Protein AF-0000000070075992 (afdb_homodimer)

pLDDT: mean 90.17, std 17.17, range [28.5, 98.94]

Solvent-accessible surface area (backbone atoms only — not comparable to full-atom values): 14238 Å² total; per-residue (Å²): 135,81,75,74,67,72,84,61,67,78,81,65,64,68,43,43,62,89,89,24,35,31,50,89,65,30,19,33,38,76,51,82,62,65,35,26,48,65,58,41,36,50,54,19,44,77,64,77,28,34,27,27,73,77,88,44,65,67,52,47,51,49,48,25,64,48,54,61,81,42,24,30,40,18,37,32,48,59,92,95,39,68,41,35,76,86,66,54,88,69,53,65,89,75,54,61,69,41,71,86,40,37,30,28,25,40,42,69,86,46,37,36,27,33,63,44,77,50,70,28,18,28,28,25,28,36,75,37,58,115,134,81,77,73,68,72,81,64,67,76,81,66,65,70,42,42,62,90,88,23,35,33,50,89,65,31,19,34,37,77,52,83,62,65,36,27,49,64,56,41,36,50,55,19,45,77,65,76,29,33,26,27,72,77,86,45,67,68,53,46,51,49,50,26,65,49,57,63,80,42,23,31,38,19,37,32,48,59,91,94,40,67,40,37,78,84,66,55,87,68,53,66,88,76,55,62,68,40,73,86,40,37,31,28,26,41,41,68,86,46,36,37,28,32,64,44,78,48,67,28,18,27,30,27,28,35,74,36,59,114

Sequence (260 aa):
MSILASKGCIKCETPCPEDWLLYGRKCYYFSEEPRDWNTGRQYCHTHEAALAVIQSQKELEFMFKFTRREPWIGLRRVGDDFHWVNGDPFDPDTFTISGMGECVFVEPTRLVSTECLATRPWVCSKMAYTMSILASKGCIKCETPCPEDWLLYGRKCYYFSEEPRDWNTGRQYCHTHEAALAVIQSQKELEFMFKFTRREPWIGLRRVGDDFHWVNGDPFDPDTFTISGMGECVFVEPTRLVSTECLATRPWVCSKMAYT

Foldseek 3Di:
DPPPPPPPPPCPDDQDPPPWDDDDFKTKDWFDWWFFQVVQQVVLVVVVWGFADADALVSLLVCLVPDDFFAWGQWFDDPHDIAGNVGDDDDCVSAPEAEDATTWTDHNVHIYHHHRGGITITMIMDGTDD/DPPPPVPPPPCPDDQDPPPWDDDDFKTKDWFDWWFFQVVQQVVLVVVVWGFADADALVSLLVCLVPDDFFAWGQWFDDPHDIAGNVGDDDDCVSAPEADDATTWTDHNVHIYHHHRGGITITMIMDGTDD

Organism: Cricetulus griseus (NCBI:txid10029)

InterPro domains: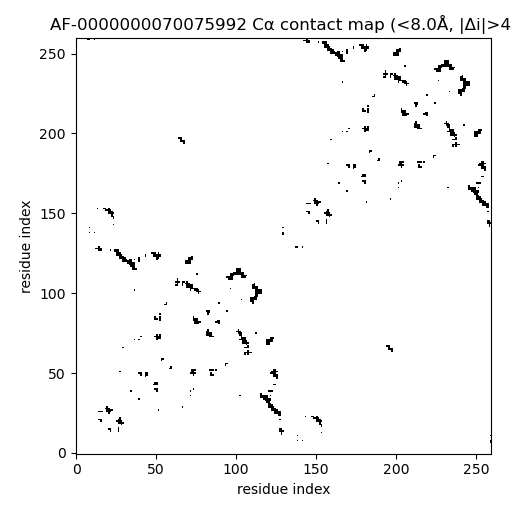
  IPR001304 C-type lectin-like [PF00059] (35-126)
  IPR001304 C-type lectin-like [PS50041] (23-125)
  IPR001304 C-type lectin-like [SM00034] (16-125)
  IPR016186 C-type lectin-like/link domain superfamily [G3DSA:3.10.100.10] (5-129)
  IPR016187 C-type lectin fold [SSF56436] (11-129)
  IPR033992 Natural killer cell receptor-like, C-type lectin-like domain [cd03593] (16-126)

Secondary structure (DSSP, 8-state):
---------TT---SS-TTPEEETTEEEEE--S-B-HHHHHHHHHHTT-EE----SHHHHHHHHHH--S--EEEEEEETTEEEETT-----TTT--EESS-SEEEE-SS-EEEE-TTS-B-BEEEEE---/---------TT---SS-TTPEEETTEEEEE--S-B-HHHHHHHHHHTT-EE----SHHHHHHHHHH--S--EEEEEEETTEEEETT-----TTT--EESS-SEEEE-SS-EEEE-TTS-B-BEEEEE---

Nearest PDB structures (foldseek):
  8h4v-assembly1_A  TM=9.217E-01  e=2.517E-10  Bos taurus
  8ea8-assembly1_B  TM=9.096E-01  e=4.030E-10  Homo sapiens
  8eaa-assembly1_B  TM=8.916E-01  e=4.807E-10  Homo sapiens
  3ff9-assembly1_A  TM=8.668E-01  e=3.765E-09  Mus musculus
  8se6-assembly1_A  TM=8.762E-01  e=3.550E-09  Homo sapiens

Radius of gyration: 20.37 Å; Cα contacts (8 Å, |Δi|>4): 534; chains: 2; bounding box: 52×57×43 Å

Structure (mmCIF, N/CA/C/O backbone):
data_AF-0000000070075992-model_v1
#
loop_
_entity.id
_entity.type
_entity.pdbx_description
1 polymer 'C-type lectin domain family 2 member L isoform X2'
#
loop_
_atom_site.group_PDB
_atom_site.id
_atom_site.type_symbol
_atom_site.label_atom_id
_atom_site.label_alt_id
_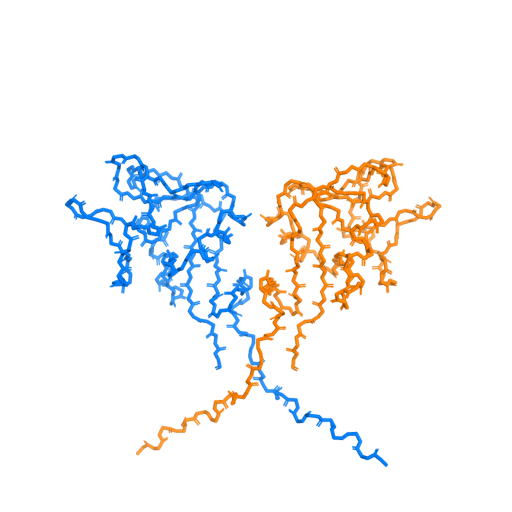atom_site.label_comp_id
_atom_site.label_asym_id
_atom_site.label_entity_id
_atom_site.label_seq_id
_atom_site.pdbx_PDB_ins_code
_atom_site.Cartn_x
_atom_site.Cartn_y
_atom_site.Cartn_z
_atom_site.occupancy
_atom_site.B_iso_or_equiv
_atom_site.auth_seq_id
_atom_site.auth_comp_id
_atom_site.auth_asym_id
_atom_site.auth_atom_id
_atom_site.pdbx_PDB_model_num
ATOM 1 N N . MET A 1 1 ? -34.812 23.203 7.145 1 30.97 1 MET A N 1
ATOM 2 C CA . MET A 1 1 ? -34.094 22.562 6.035 1 30.97 1 MET A CA 1
ATOM 3 C C . MET A 1 1 ? -33.312 21.344 6.516 1 30.97 1 MET A C 1
ATOM 5 O O . MET A 1 1 ? -32.344 21.484 7.25 1 30.97 1 MET A O 1
ATOM 9 N N . SER A 1 2 ? -33.938 20.125 6.617 1 29.75 2 SER A N 1
ATOM 10 C CA . SER A 1 2 ? -33.625 18.891 7.328 1 29.75 2 SER A CA 1
ATOM 11 C C . SER A 1 2 ? -32.406 18.203 6.711 1 29.75 2 SER A C 1
ATOM 13 O O . SER A 1 2 ? -32.438 17.812 5.539 1 29.75 2 SER A O 1
ATOM 15 N N . ILE A 1 3 ? -31.188 18.578 7 1 35.84 3 ILE A N 1
ATOM 16 C CA . ILE A 1 3 ? -29.969 17.922 6.535 1 35.84 3 ILE A CA 1
ATOM 17 C C . ILE A 1 3 ? -30.062 16.406 6.754 1 35.84 3 ILE A C 1
ATOM 19 O O . ILE A 1 3 ? -30.172 15.953 7.895 1 35.84 3 ILE A O 1
ATOM 23 N N . LEU A 1 4 ? -30.891 15.703 5.965 1 32.81 4 LEU A N 1
ATOM 24 C CA . LEU A 1 4 ? -30.875 14.25 5.984 1 32.81 4 LEU A CA 1
ATOM 25 C C . LEU A 1 4 ? -29.453 13.719 6.168 1 32.81 4 LEU A C 1
ATOM 27 O O . LEU A 1 4 ? -28.609 13.852 5.273 1 32.81 4 LEU A O 1
ATOM 31 N N . ALA A 1 5 ? -28.891 13.742 7.344 1 36.47 5 ALA A N 1
ATOM 32 C CA . ALA A 1 5 ? -27.75 12.914 7.73 1 36.47 5 ALA A CA 1
ATOM 33 C C . ALA A 1 5 ? -27.844 11.523 7.113 1 36.47 5 ALA A C 1
ATOM 35 O O . ALA A 1 5 ? -28.844 10.828 7.281 1 36.47 5 ALA A O 1
ATOM 36 N N . SER A 1 6 ? -27.438 11.344 5.84 1 39.53 6 SER A N 1
ATOM 37 C CA . SER A 1 6 ? -27.391 9.984 5.297 1 39.53 6 SER A CA 1
ATOM 38 C C . SER A 1 6 ? -27.219 8.953 6.406 1 39.53 6 SER A C 1
ATOM 40 O O . SER A 1 6 ? -26.516 9.203 7.391 1 39.53 6 SER A O 1
ATOM 42 N N . LYS A 1 7 ? -28.219 8.211 6.816 1 40.88 7 LYS A N 1
ATOM 43 C CA . LYS A 1 7 ? -28.203 7.035 7.684 1 40.88 7 LYS A CA 1
ATOM 44 C C . LYS A 1 7 ? -26.875 6.297 7.598 1 40.88 7 LYS A C 1
ATOM 46 O O . LYS A 1 7 ? -26.5 5.805 6.531 1 40.88 7 LYS A O 1
ATOM 51 N N . GLY A 1 8 ? -25.781 6.684 8.227 1 38.59 8 GLY A N 1
ATOM 52 C CA . GLY A 1 8 ? -24.43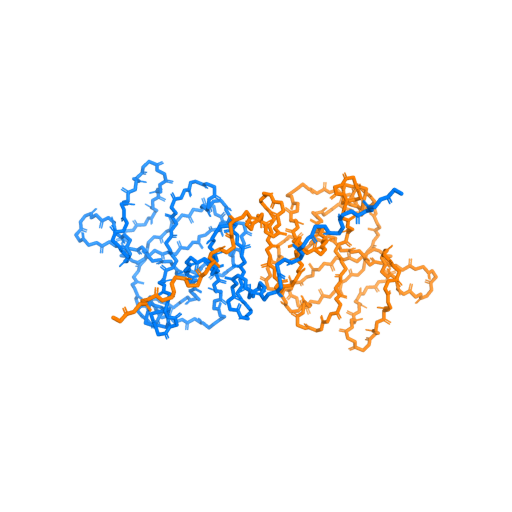8 6.145 8.469 1 38.59 8 GLY A CA 1
ATOM 53 C C . GLY A 1 8 ? -24.422 4.633 8.57 1 38.59 8 GLY A C 1
ATOM 54 O O . GLY A 1 8 ? -25.438 4.012 8.898 1 38.59 8 GLY A O 1
ATOM 55 N N . CYS A 1 9 ? -23.734 3.826 7.551 1 46.34 9 CYS A N 1
ATOM 56 C CA . CYS A 1 9 ? -23.344 2.443 7.805 1 46.34 9 CYS A CA 1
ATOM 57 C C . CYS A 1 9 ? -23.125 2.205 9.289 1 46.34 9 CYS A C 1
ATOM 59 O O . CYS A 1 9 ? -22.234 2.811 9.898 1 46.34 9 CYS A O 1
ATOM 61 N N . ILE A 1 10 ? -24.094 2.057 10.055 1 45.38 10 ILE A N 1
ATOM 62 C CA . ILE A 1 10 ? -23.859 1.739 11.461 1 45.38 10 ILE A CA 1
ATOM 63 C C . ILE A 1 10 ? -22.578 0.938 11.609 1 45.38 10 ILE A C 1
ATOM 65 O O . ILE A 1 10 ? -21.703 1.296 12.406 1 45.38 10 ILE A O 1
ATOM 69 N N . LYS A 1 11 ? -22.703 -0.446 11.508 1 48.84 11 LYS A N 1
ATOM 70 C CA . LYS A 1 11 ? -21.609 -1.349 11.859 1 48.84 11 LYS A CA 1
ATOM 71 C C . LYS A 1 11 ? -20.672 -1.562 10.68 1 48.84 11 LYS A C 1
ATOM 73 O O . LYS A 1 11 ? -20.719 -2.598 10.016 1 48.84 11 LYS A O 1
ATOM 78 N N . CYS A 1 12 ? -20.422 -0.63 9.875 1 55.25 12 CYS A N 1
ATOM 79 C CA . CYS A 1 12 ? -19.594 -1.004 8.734 1 55.25 12 CYS A CA 1
ATOM 80 C C . CYS A 1 12 ? -18.234 -1.547 9.195 1 55.25 12 CYS A C 1
ATOM 82 O O . CYS A 1 12 ? -17.469 -0.839 9.844 1 55.25 12 CYS A O 1
ATOM 84 N N . GLU A 1 13 ? -18.203 -2.814 9.422 1 64.44 13 GLU A N 1
ATOM 85 C CA . GLU A 1 13 ? -16.938 -3.486 9.719 1 64.44 13 GLU A CA 1
ATOM 86 C C . GLU A 1 13 ? -15.844 -3.045 8.75 1 64.44 13 GLU A C 1
ATOM 88 O O . GLU A 1 13 ? -16.125 -2.611 7.637 1 64.44 13 GLU A O 1
ATOM 93 N N . THR A 1 14 ? -14.656 -2.854 9.305 1 78.81 14 THR A N 1
ATOM 94 C CA . THR A 1 14 ? -13.516 -2.572 8.453 1 78.81 14 THR A CA 1
ATOM 95 C C . THR A 1 14 ? -13.461 -3.557 7.285 1 78.81 14 THR A C 1
ATOM 97 O O . THR A 1 14 ? -13.633 -4.762 7.473 1 78.81 14 THR A O 1
ATOM 100 N N . PRO A 1 15 ? -13.445 -3.033 6.117 1 86.25 15 PRO A N 1
ATOM 101 C CA . PRO A 1 15 ? -13.5 -3.916 4.949 1 86.25 15 PRO A CA 1
ATOM 102 C C . PRO A 1 15 ? -12.398 -4.973 4.949 1 86.25 15 PRO A C 1
ATOM 104 O O . PRO A 1 15 ? -12.531 -6.008 4.297 1 86.25 15 PRO A O 1
ATOM 107 N N . CYS A 1 16 ? -11.25 -4.645 5.652 1 93.12 16 CYS A N 1
ATOM 108 C CA . CYS A 1 16 ? -10.117 -5.57 5.711 1 93.12 16 CYS A CA 1
ATOM 109 C C . CYS A 1 16 ? -9.695 -5.828 7.152 1 93.12 16 CYS A C 1
ATOM 111 O O . CYS A 1 16 ? -9.945 -5 8.031 1 93.12 16 CYS A O 1
ATOM 113 N N . PRO A 1 17 ? -9.109 -7.02 7.371 1 92.19 17 PRO A N 1
ATOM 114 C CA . PRO A 1 17 ? -8.508 -7.227 8.688 1 92.19 17 PRO A CA 1
ATOM 115 C C . PRO A 1 17 ? -7.512 -6.129 9.062 1 92.19 17 PRO A C 1
ATOM 117 O O . PRO A 1 17 ? -6.992 -5.438 8.18 1 92.19 17 PRO A O 1
ATOM 120 N N . GLU A 1 18 ? -7.281 -6.055 10.305 1 89.31 18 GLU A N 1
ATOM 121 C CA . GLU A 1 18 ? -6.297 -5.082 10.781 1 89.31 18 GLU A CA 1
ATOM 122 C C . GLU A 1 18 ? -4.953 -5.273 10.086 1 89.31 18 GLU A C 1
ATOM 124 O O . GLU A 1 18 ? -4.508 -6.406 9.883 1 89.31 18 GLU A O 1
ATOM 129 N N . ASP A 1 19 ? -4.367 -4.25 9.57 1 91.38 19 ASP A N 1
ATOM 130 C CA . ASP A 1 19 ? -3.016 -4.176 9.016 1 91.38 19 ASP A CA 1
ATOM 131 C C . ASP A 1 19 ? -2.982 -4.656 7.57 1 91.38 19 ASP A C 1
ATOM 133 O O . ASP A 1 19 ? -1.908 -4.809 6.984 1 91.38 19 ASP A O 1
ATOM 137 N N . TRP A 1 20 ? -4.141 -4.965 7.098 1 94.75 20 TRP A N 1
ATOM 138 C CA . TRP A 1 20 ? -4.242 -5.25 5.672 1 94.75 20 TRP A CA 1
ATOM 139 C C . TRP A 1 20 ? -4.586 -3.988 4.887 1 94.75 20 TRP A C 1
ATOM 141 O O . TRP A 1 20 ? -5.227 -3.076 5.414 1 94.75 20 TRP A O 1
ATOM 151 N N . LEU A 1 21 ? -4.215 -3.994 3.625 1 94.62 21 LEU A N 1
ATOM 152 C CA . LEU A 1 21 ? -4.496 -2.871 2.738 1 94.62 21 LEU A CA 1
ATOM 153 C C . LEU A 1 21 ? -5.688 -3.174 1.837 1 94.62 21 LEU A C 1
ATOM 155 O O . LEU A 1 21 ? -5.828 -4.297 1.345 1 94.62 21 LEU A O 1
ATOM 159 N N . LEU A 1 22 ? -6.441 -2.152 1.698 1 94 22 LEU A N 1
ATOM 160 C CA . LEU A 1 22 ? -7.531 -2.295 0.737 1 94 22 LEU A CA 1
ATOM 161 C C . LEU A 1 22 ? -7.211 -1.559 -0.56 1 94 22 LEU A C 1
ATOM 163 O O . LEU A 1 22 ? -6.879 -0.372 -0.54 1 94 22 LEU A O 1
ATOM 167 N N . TYR A 1 23 ? -7.242 -2.25 -1.621 1 93.81 23 TYR A N 1
ATOM 168 C CA . TYR A 1 23 ? -7.203 -1.692 -2.969 1 93.81 23 TYR A CA 1
ATOM 169 C C . TYR A 1 23 ? -8.336 -2.242 -3.82 1 93.81 23 TYR A C 1
ATOM 171 O O . TYR A 1 23 ? -8.414 -3.449 -4.062 1 93.81 23 TYR A O 1
ATOM 179 N N . GLY A 1 24 ? -9.164 -1.245 -4.254 1 89.81 24 GLY A N 1
ATOM 180 C CA . GLY A 1 24 ? -10.367 -1.738 -4.898 1 89.81 24 GLY A CA 1
ATOM 181 C C . GLY A 1 24 ? -11.258 -2.543 -3.969 1 89.81 24 GLY A C 1
ATOM 182 O O . GLY A 1 24 ? -11.656 -2.059 -2.906 1 89.81 24 GLY A O 1
ATOM 183 N N . ARG A 1 25 ? -11.461 -3.83 -4.32 1 90.06 25 ARG A N 1
ATOM 184 C CA . ARG A 1 25 ? -12.344 -4.676 -3.514 1 90.06 25 ARG A CA 1
ATOM 185 C C . ARG A 1 25 ? -11.555 -5.797 -2.846 1 90.06 25 ARG A C 1
ATOM 187 O O . ARG A 1 25 ? -12.141 -6.762 -2.352 1 90.06 25 ARG A O 1
ATOM 194 N N . LYS A 1 26 ? -10.227 -5.617 -2.787 1 94.62 26 LYS A N 1
ATOM 195 C CA . LYS A 1 26 ? -9.406 -6.691 -2.236 1 94.62 26 LYS A CA 1
ATOM 196 C C . LYS A 1 26 ? -8.531 -6.18 -1.096 1 94.62 26 LYS A C 1
ATOM 198 O O . LYS A 1 26 ? -8.008 -5.066 -1.156 1 94.62 26 LYS A O 1
ATOM 203 N N . CYS A 1 27 ? -8.375 -7.02 -0.182 1 96.56 27 CYS A N 1
ATOM 204 C CA . CYS A 1 27 ? -7.449 -6.793 0.921 1 96.56 27 CYS A CA 1
ATOM 205 C C . CYS A 1 27 ? -6.125 -7.504 0.672 1 96.56 27 CYS A C 1
ATOM 207 O O . CYS A 1 27 ? -6.102 -8.625 0.172 1 96.56 27 CYS A O 1
ATOM 209 N N . TYR A 1 28 ? -5.066 -6.875 1.082 1 97.25 28 TYR A N 1
ATOM 210 C CA . TYR A 1 28 ? -3.738 -7.434 0.869 1 97.25 28 TYR A CA 1
ATOM 211 C C . TYR A 1 28 ? -2.926 -7.414 2.158 1 97.25 28 TYR A C 1
ATOM 213 O O . TYR A 1 28 ? -2.971 -6.438 2.912 1 97.25 28 TYR A O 1
ATOM 221 N N . TYR A 1 29 ? -2.25 -8.477 2.377 1 97.06 29 TYR A N 1
ATOM 222 C CA . TYR A 1 29 ? -1.259 -8.562 3.445 1 97.06 29 TYR A CA 1
ATOM 223 C C . TYR A 1 29 ? 0.146 -8.711 2.873 1 97.06 29 TYR A C 1
ATOM 225 O O . TYR A 1 29 ? 0.396 -9.586 2.041 1 97.06 29 TYR A O 1
ATOM 233 N N . PHE A 1 30 ? 1.016 -7.871 3.295 1 96.19 30 PHE A N 1
ATOM 234 C CA . PHE A 1 30 ? 2.416 -7.93 2.895 1 96.19 30 PHE A CA 1
ATOM 235 C C . PHE A 1 30 ? 3.281 -8.469 4.027 1 96.19 30 PHE A C 1
ATOM 237 O O . PHE A 1 30 ? 3.436 -7.82 5.062 1 96.19 30 PHE A O 1
ATOM 244 N N . SER A 1 31 ? 3.922 -9.57 3.775 1 96.38 31 SER A N 1
ATOM 245 C CA . SER A 1 31 ? 4.766 -10.172 4.805 1 96.38 31 SER A CA 1
ATOM 246 C C . SER A 1 31 ? 6.125 -9.477 4.875 1 96.38 31 SER A C 1
ATOM 248 O O . SER A 1 31 ? 6.531 -8.805 3.928 1 96.38 31 SER A O 1
ATOM 250 N N . GLU A 1 32 ? 6.781 -9.656 6.008 1 91.75 32 GLU A N 1
ATOM 251 C CA . GLU A 1 32 ? 8.117 -9.07 6.152 1 91.75 32 GLU A CA 1
ATOM 252 C C . GLU A 1 32 ? 9.188 -10.156 6.172 1 91.75 32 GLU A C 1
ATOM 254 O O . GLU A 1 32 ? 10.32 -9.922 5.738 1 91.75 32 GLU A O 1
ATOM 259 N N . GLU A 1 33 ? 8.812 -11.32 6.551 1 94.5 33 GLU A N 1
ATOM 260 C CA . GLU A 1 33 ? 9.773 -12.398 6.699 1 94.5 33 GLU A CA 1
ATOM 261 C C . GLU A 1 33 ? 9.992 -13.133 5.379 1 94.5 33 GLU A C 1
ATOM 263 O O . GLU A 1 33 ? 9.031 -13.422 4.66 1 94.5 33 GLU A O 1
ATOM 268 N N . PRO A 1 34 ? 11.266 -13.477 5.051 1 98 34 PRO A N 1
ATOM 269 C CA . PRO A 1 34 ? 11.523 -14.289 3.857 1 98 34 PRO A CA 1
ATOM 270 C C . PRO A 1 34 ? 11.312 -15.781 4.105 1 98 34 PRO A C 1
ATOM 272 O O . PRO A 1 34 ? 11.844 -16.328 5.078 1 98 34 PRO A O 1
ATOM 275 N N . ARG A 1 35 ? 10.531 -16.375 3.367 1 98.75 35 ARG A N 1
ATOM 276 C CA . ARG A 1 35 ? 10.297 -17.812 3.365 1 98.75 35 ARG A CA 1
ATOM 277 C C . ARG A 1 35 ? 10.055 -18.328 1.95 1 98.75 35 ARG A C 1
ATOM 279 O O . ARG A 1 35 ? 10.078 -17.562 0.99 1 98.75 35 ARG A O 1
ATOM 286 N N . ASP A 1 36 ? 9.977 -19.594 1.814 1 98.88 36 ASP A N 1
ATOM 287 C CA . ASP A 1 36 ? 9.727 -20.172 0.498 1 98.88 36 ASP A CA 1
ATOM 288 C C . ASP A 1 36 ? 8.273 -19.969 0.081 1 98.88 36 ASP A C 1
ATOM 290 O O . ASP A 1 36 ? 7.438 -19.562 0.894 1 98.88 36 ASP A O 1
ATOM 294 N N . TRP A 1 37 ? 8 -20.281 -1.114 1 98.88 37 TRP A N 1
ATOM 295 C CA . TRP A 1 37 ? 6.699 -20.031 -1.721 1 98.88 37 TRP A CA 1
ATOM 296 C C . TRP A 1 37 ? 5.605 -20.797 -0.992 1 98.88 37 TRP A C 1
ATOM 298 O O . TRP A 1 37 ? 4.531 -20.25 -0.714 1 98.88 37 TRP A O 1
ATOM 308 N N . ASN A 1 38 ? 5.855 -22.031 -0.631 1 98.88 38 ASN A N 1
ATOM 309 C CA . ASN A 1 38 ? 4.863 -22.891 0.019 1 98.88 38 ASN A CA 1
ATOM 310 C C . ASN A 1 38 ? 4.527 -22.375 1.42 1 98.88 38 ASN A C 1
ATOM 312 O O . ASN A 1 38 ? 3.371 -22.438 1.846 1 98.88 38 ASN A O 1
ATOM 316 N N . THR A 1 39 ? 5.516 -21.938 2.064 1 98.88 39 THR A N 1
ATOM 317 C CA . THR A 1 39 ? 5.277 -21.359 3.379 1 98.88 39 THR A CA 1
ATOM 318 C C . THR A 1 39 ? 4.359 -20.141 3.271 1 98.88 39 THR A C 1
ATOM 320 O O . THR A 1 39 ? 3.422 -20 4.055 1 98.88 39 THR A O 1
ATOM 323 N N . GLY A 1 40 ? 4.648 -19.25 2.301 1 98.88 40 GLY A N 1
ATOM 324 C CA . GLY A 1 40 ? 3.766 -18.125 2.061 1 98.88 40 GLY A CA 1
ATOM 325 C C . GLY A 1 40 ? 2.342 -18.531 1.733 1 98.88 40 GLY A C 1
ATOM 326 O O . GLY A 1 40 ? 1.387 -17.969 2.266 1 98.88 40 GLY A O 1
ATOM 327 N N . ARG A 1 41 ? 2.248 -19.547 0.965 1 98.81 41 ARG A N 1
ATOM 328 C CA . ARG A 1 41 ? 0.938 -20.062 0.585 1 98.81 41 ARG A CA 1
ATOM 329 C C . ARG A 1 41 ? 0.174 -20.578 1.805 1 98.81 41 ARG A C 1
ATOM 331 O O . ARG A 1 41 ? -1.016 -20.297 1.959 1 98.81 41 ARG A O 1
ATOM 338 N N . GLN A 1 42 ? 0.794 -21.297 2.584 1 98.75 42 GLN A N 1
ATOM 339 C CA . GLN A 1 42 ? 0.162 -21.859 3.773 1 98.75 42 GLN A CA 1
ATOM 340 C C . GLN A 1 42 ? -0.257 -20.75 4.746 1 98.75 42 GLN A C 1
ATOM 342 O O . GLN A 1 42 ? -1.329 -20.828 5.352 1 98.75 42 GLN A O 1
ATOM 347 N N . TYR A 1 43 ? 0.609 -19.828 4.941 1 98.69 43 TYR A N 1
ATOM 348 C CA . TYR A 1 43 ? 0.261 -18.703 5.809 1 98.69 43 TYR A CA 1
ATOM 349 C C . TYR A 1 43 ? -1.038 -18.047 5.355 1 98.69 43 TYR A C 1
ATOM 351 O O . TYR A 1 43 ? -1.942 -17.828 6.164 1 98.69 43 TYR A O 1
ATOM 359 N N . CYS A 1 44 ? -1.059 -17.688 4.035 1 98.81 44 CYS A N 1
ATOM 360 C CA . CYS A 1 44 ? -2.242 -17.031 3.502 1 98.81 44 CYS A CA 1
ATOM 361 C C . CYS A 1 44 ? -3.484 -17.891 3.691 1 98.81 44 CYS A C 1
ATOM 363 O O . CYS A 1 44 ? -4.539 -17.391 4.086 1 98.81 44 CYS A O 1
ATOM 365 N N . HIS A 1 45 ? -3.348 -19.156 3.49 1 98.38 45 HIS A N 1
ATOM 366 C CA . HIS A 1 45 ? -4.465 -20.078 3.646 1 98.38 45 HIS A CA 1
ATOM 367 C C . HIS A 1 45 ? -4.98 -20.078 5.082 1 98.38 45 HIS A C 1
ATOM 369 O O . HIS A 1 45 ? -6.195 -20.047 5.309 1 98.38 45 HIS A O 1
ATOM 375 N N . THR A 1 46 ? -4.164 -20.078 6.016 1 98 46 THR A N 1
ATOM 376 C CA . THR A 1 46 ? -4.539 -20.109 7.426 1 98 46 THR A CA 1
ATOM 377 C C . THR A 1 46 ? -5.242 -18.812 7.824 1 98 46 THR A C 1
ATOM 379 O O . THR A 1 46 ? -5.906 -18.75 8.859 1 98 46 THR A O 1
ATOM 382 N N . HIS A 1 47 ? -5.074 -17.812 7.027 1 97.69 47 HIS A N 1
ATOM 383 C CA . HIS A 1 47 ? -5.719 -16.531 7.273 1 97.69 47 HIS A CA 1
ATOM 384 C C . HIS A 1 47 ? -6.91 -16.328 6.34 1 97.69 47 HIS A C 1
ATOM 386 O O . HIS A 1 47 ? -7.297 -15.195 6.062 1 97.69 47 HIS A O 1
ATOM 392 N N . GLU A 1 48 ? -7.379 -17.406 5.859 1 97.25 48 GLU A N 1
ATOM 393 C CA . GLU A 1 48 ? -8.562 -17.406 5 1 97.25 48 GLU A CA 1
ATOM 394 C C . GLU A 1 48 ? -8.352 -16.531 3.773 1 97.25 48 GLU A C 1
ATOM 396 O O . GLU A 1 48 ? -9.266 -15.812 3.357 1 97.25 48 GLU A O 1
ATOM 401 N N . ALA A 1 49 ? -7.191 -16.484 3.34 1 98.5 49 ALA A N 1
ATOM 402 C CA . ALA A 1 49 ? -6.77 -15.766 2.137 1 98.5 49 ALA A CA 1
ATOM 403 C C . ALA A 1 49 ? -5.984 -16.672 1.204 1 98.5 49 ALA A C 1
ATOM 405 O O . ALA A 1 49 ? -5.891 -17.891 1.44 1 98.5 49 ALA A O 1
ATOM 406 N N . ALA A 1 50 ? -5.574 -16.188 0.121 1 98.75 50 ALA A N 1
ATOM 407 C CA . ALA A 1 50 ? -4.688 -16.891 -0.811 1 98.75 50 ALA A CA 1
ATOM 408 C C . ALA A 1 50 ? -3.395 -16.094 -1.025 1 98.75 50 ALA A C 1
ATOM 410 O O . ALA A 1 50 ? -3.365 -14.883 -0.844 1 98.75 50 ALA A O 1
ATOM 411 N N . LEU A 1 51 ? -2.316 -16.859 -1.333 1 98.88 51 LEU A N 1
ATOM 412 C CA . LEU A 1 51 ? -1.229 -16.125 -1.972 1 98.88 51 LEU A CA 1
ATOM 413 C C . LEU A 1 51 ? -1.753 -15.266 -3.113 1 98.88 51 LEU A C 1
ATOM 415 O O . LEU A 1 51 ? -2.607 -15.703 -3.889 1 98.88 51 LEU A O 1
ATOM 419 N N . ALA A 1 52 ? -1.3 -14.07 -3.217 1 98.69 52 ALA A N 1
ATOM 420 C CA . ALA A 1 52 ? -1.988 -13.008 -3.943 1 98.69 52 ALA A CA 1
ATOM 421 C C . ALA A 1 52 ? -2.314 -13.438 -5.371 1 98.69 52 ALA A C 1
ATOM 423 O O . ALA A 1 52 ? -1.433 -13.891 -6.105 1 98.69 52 ALA A O 1
ATOM 424 N N . VAL A 1 53 ? -3.529 -13.289 -5.664 1 98.5 53 VAL A N 1
ATOM 425 C CA . VAL A 1 53 ? -4.043 -13.539 -7.008 1 98.5 53 VAL A CA 1
ATOM 426 C C . VAL A 1 53 ? -4.371 -12.219 -7.695 1 98.5 53 VAL A C 1
ATOM 428 O O . VAL A 1 53 ? -5.156 -11.422 -7.176 1 98.5 53 VAL A O 1
ATOM 431 N N . ILE A 1 54 ? -3.764 -11.945 -8.812 1 97.62 54 ILE A N 1
ATOM 432 C CA . ILE A 1 54 ? -3.939 -10.703 -9.555 1 97.62 54 ILE A CA 1
ATOM 433 C C . ILE A 1 54 ? -4.895 -10.93 -10.719 1 97.62 54 ILE A C 1
ATOM 435 O O . ILE A 1 54 ? -4.715 -11.859 -11.508 1 97.62 54 ILE A O 1
ATOM 439 N N . GLN A 1 55 ? -5.879 -10.047 -10.797 1 95.38 55 GLN A N 1
ATOM 440 C CA . GLN A 1 55 ? -6.977 -10.391 -11.695 1 95.38 55 GLN A CA 1
ATOM 441 C C . GLN A 1 55 ? -7.129 -9.352 -12.797 1 95.38 55 GLN A C 1
ATOM 443 O O . GLN A 1 55 ? -8.039 -9.438 -13.625 1 95.38 55 GLN A O 1
ATOM 448 N N . SER A 1 56 ? -6.273 -8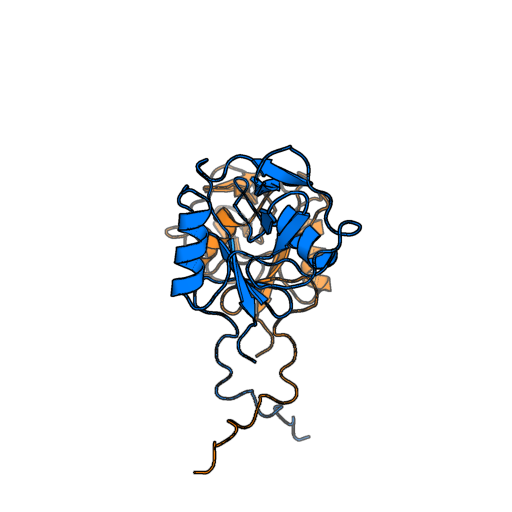.305 -12.82 1 94.62 56 SER A N 1
ATOM 449 C CA . SER A 1 56 ? -6.348 -7.281 -13.859 1 94.62 56 SER A CA 1
ATOM 450 C C . SER A 1 56 ? -5.008 -6.582 -14.039 1 94.62 56 SER A C 1
ATOM 452 O O . SER A 1 56 ? -4.113 -6.707 -13.195 1 94.62 56 SER A O 1
ATOM 454 N N . GLN A 1 57 ? -4.922 -5.883 -15.156 1 95.25 57 GLN A N 1
ATOM 455 C CA . GLN A 1 57 ? -3.73 -5.078 -15.406 1 95.25 57 GLN A CA 1
ATOM 456 C C . GLN A 1 57 ? -3.582 -3.973 -14.367 1 95.25 57 GLN A C 1
ATOM 458 O O . GLN A 1 57 ? -2.471 -3.668 -13.93 1 95.25 57 GLN A O 1
ATOM 463 N N . LYS A 1 58 ? -4.664 -3.41 -14.008 1 93.88 58 LYS A N 1
ATOM 464 C CA . LYS A 1 58 ? -4.648 -2.359 -12.992 1 93.88 58 LYS A CA 1
ATOM 465 C C . LYS A 1 58 ? -4.121 -2.889 -11.656 1 93.88 58 LYS A C 1
ATOM 467 O O . LYS A 1 58 ? -3.295 -2.24 -11.008 1 93.88 58 LYS A O 1
ATOM 472 N N . GLU A 1 59 ? -4.582 -3.994 -11.32 1 95.25 59 GLU A N 1
ATOM 473 C CA . GLU A 1 59 ? -4.121 -4.629 -10.086 1 95.25 59 GLU A CA 1
ATOM 474 C C . GLU A 1 59 ? -2.641 -4.988 -10.172 1 95.25 59 GLU A C 1
ATOM 476 O O . GLU A 1 59 ? -1.91 -4.871 -9.188 1 95.25 59 GLU A O 1
ATOM 481 N N . LEU A 1 60 ? -2.213 -5.418 -11.336 1 96.25 60 LEU A N 1
ATOM 482 C CA . LEU A 1 60 ? -0.804 -5.73 -11.562 1 96.25 60 LEU A CA 1
ATOM 483 C C . LEU A 1 60 ? 0.065 -4.492 -11.367 1 96.25 60 LEU A C 1
ATOM 485 O O . LEU A 1 60 ? 1.104 -4.559 -10.703 1 96.25 60 LEU A O 1
ATOM 489 N N . GLU A 1 61 ? -0.355 -3.432 -11.875 1 93.31 61 GLU A N 1
ATOM 490 C CA . GLU A 1 61 ? 0.377 -2.178 -11.727 1 93.31 61 GLU A CA 1
ATOM 491 C C . GLU A 1 61 ? 0.43 -1.733 -10.273 1 93.31 61 GLU A C 1
ATOM 493 O O . GLU A 1 61 ? 1.442 -1.195 -9.82 1 93.31 61 GLU A O 1
ATOM 498 N N . PHE A 1 62 ? -0.628 -1.966 -9.578 1 92.19 62 PHE A N 1
ATOM 499 C CA . PHE A 1 62 ? -0.65 -1.715 -8.141 1 92.19 62 PHE A CA 1
ATOM 500 C C . PHE A 1 62 ? 0.425 -2.531 -7.43 1 92.19 62 PHE A C 1
ATOM 502 O O . PHE A 1 62 ? 1.148 -2.008 -6.582 1 92.19 62 PHE A O 1
ATOM 509 N N . MET A 1 63 ? 0.531 -3.775 -7.805 1 94 63 MET A N 1
ATOM 510 C CA . MET A 1 63 ? 1.534 -4.648 -7.203 1 94 63 MET A CA 1
ATOM 511 C C . MET A 1 63 ? 2.943 -4.137 -7.484 1 94 63 MET A C 1
ATOM 513 O O . MET A 1 63 ? 3.797 -4.137 -6.598 1 94 63 MET A O 1
ATOM 517 N N . PHE A 1 64 ? 3.17 -3.682 -8.672 1 92.75 64 PHE A N 1
ATOM 518 C CA . PHE A 1 64 ? 4.477 -3.154 -9.047 1 92.75 64 PHE A CA 1
ATOM 519 C C . PHE A 1 64 ? 4.82 -1.921 -8.219 1 92.75 64 PHE A C 1
ATOM 521 O O . PHE A 1 64 ? 5.965 -1.748 -7.801 1 92.75 64 PHE A O 1
ATOM 528 N N . LYS A 1 65 ? 3.822 -1.25 -7.977 1 86.81 65 LYS A N 1
ATOM 529 C CA . LYS A 1 65 ? 4.023 0.041 -7.324 1 86.81 65 LYS A CA 1
ATOM 530 C C . LYS A 1 65 ? 4.23 -0.128 -5.824 1 86.81 65 LYS A C 1
ATOM 532 O O . LYS A 1 65 ? 5.02 0.599 -5.215 1 86.81 65 LYS A O 1
ATOM 537 N N . PHE A 1 66 ? 3.633 -1.176 -5.219 1 86.94 66 PHE A N 1
ATOM 538 C CA . PHE A 1 66 ? 3.529 -1.144 -3.766 1 86.94 66 PHE A CA 1
ATOM 539 C C . PHE A 1 66 ? 4.312 -2.293 -3.143 1 86.94 66 PHE A C 1
ATOM 541 O O . PHE A 1 66 ? 4.457 -2.361 -1.92 1 86.94 66 PHE A O 1
ATOM 548 N N . THR A 1 67 ? 4.746 -3.139 -3.932 1 87.38 67 THR A N 1
ATOM 549 C CA . THR A 1 67 ? 5.535 -4.211 -3.334 1 87.38 67 THR A CA 1
ATOM 550 C C . THR A 1 67 ? 7.012 -3.824 -3.275 1 87.38 67 THR A C 1
ATOM 552 O O . THR A 1 67 ? 7.512 -3.129 -4.16 1 87.38 67 THR A O 1
ATOM 555 N N . ARG A 1 68 ? 7.5 -4.246 -2.127 1 83.56 68 ARG A N 1
ATOM 556 C CA . ARG A 1 68 ? 8.938 -4.141 -1.908 1 83.56 68 ARG A CA 1
ATOM 557 C C . ARG A 1 68 ? 9.562 -5.52 -1.711 1 83.56 68 ARG A C 1
ATOM 559 O O . ARG A 1 68 ? 8.852 -6.508 -1.516 1 83.56 68 ARG A O 1
ATOM 566 N N . ARG A 1 69 ? 10.812 -5.656 -1.979 1 90.25 69 ARG A N 1
ATOM 567 C CA . ARG A 1 69 ? 11.602 -6.84 -1.65 1 90.25 69 ARG A CA 1
ATOM 568 C C . ARG A 1 69 ? 11.141 -8.047 -2.457 1 90.25 69 ARG A C 1
ATOM 570 O O . ARG A 1 69 ? 11.188 -9.18 -1.975 1 90.25 69 ARG A O 1
ATOM 577 N N . GLU A 1 70 ? 10.383 -7.875 -3.527 1 96.31 70 GLU A N 1
ATOM 578 C CA . GLU A 1 70 ? 10.102 -8.891 -4.539 1 96.31 70 GLU A CA 1
ATOM 579 C C . GLU A 1 70 ? 9.359 -10.078 -3.936 1 96.31 70 GLU A C 1
ATOM 581 O O . GLU A 1 70 ? 9.844 -11.211 -3.971 1 96.31 70 GLU A O 1
ATOM 586 N N . PRO A 1 71 ? 8.195 -9.898 -3.49 1 98.06 71 PRO A N 1
ATOM 587 C CA . PRO A 1 71 ? 7.441 -10.938 -2.783 1 98.06 71 PRO A CA 1
ATOM 588 C C . PRO A 1 71 ? 6.883 -12 -3.723 1 98.06 71 PRO A C 1
ATOM 590 O O . PRO A 1 71 ? 6.648 -11.727 -4.902 1 98.06 71 PRO A O 1
ATOM 593 N N . TRP A 1 72 ? 6.703 -13.156 -3.1 1 98.88 72 TRP A N 1
ATOM 594 C CA . TRP A 1 72 ? 5.953 -14.227 -3.756 1 98.88 72 TRP A CA 1
ATOM 595 C C . TRP A 1 72 ? 4.512 -13.805 -4.016 1 98.88 72 TRP A C 1
ATOM 597 O O . TRP A 1 72 ? 3.912 -13.094 -3.203 1 98.88 72 TRP A O 1
ATOM 607 N N . ILE A 1 73 ? 3.953 -14.281 -5.113 1 98.88 73 ILE A N 1
ATOM 608 C CA . ILE A 1 73 ? 2.518 -14.203 -5.371 1 98.88 73 ILE A CA 1
ATOM 609 C C . ILE A 1 73 ? 1.983 -15.594 -5.723 1 98.88 73 ILE A C 1
ATOM 611 O O . ILE A 1 73 ? 2.756 -16.531 -5.887 1 98.88 73 ILE A O 1
ATOM 615 N N . GLY A 1 74 ? 0.67 -15.711 -5.84 1 98.94 74 GLY A N 1
ATOM 616 C CA . GLY A 1 74 ? 0.03 -17.016 -5.969 1 98.94 74 GLY A CA 1
ATOM 617 C C . GLY A 1 74 ? 0.023 -17.531 -7.391 1 98.94 74 GLY A C 1
ATOM 618 O O . GLY A 1 74 ? -1.016 -17.969 -7.895 1 98.94 74 GLY A O 1
ATOM 619 N N . LEU A 1 75 ? 1.131 -17.484 -7.945 1 98.81 75 LEU A N 1
ATOM 620 C CA . LEU A 1 75 ? 1.286 -17.969 -9.312 1 98.81 75 LEU A CA 1
ATOM 621 C C . LEU A 1 75 ? 2.416 -18.984 -9.406 1 98.81 75 LEU A C 1
ATOM 623 O O . LEU A 1 75 ? 3.5 -18.781 -8.859 1 98.81 75 LEU A O 1
ATOM 627 N N . ARG A 1 76 ? 2.105 -20.094 -10.062 1 98.56 76 ARG A N 1
ATOM 628 C CA . ARG A 1 76 ? 3.133 -21.125 -10.195 1 98.56 76 ARG A CA 1
ATOM 629 C C . ARG A 1 76 ? 2.979 -21.875 -11.508 1 98.56 76 ARG A C 1
ATOM 631 O O . ARG A 1 76 ? 1.878 -21.969 -12.055 1 98.56 76 ARG A O 1
ATOM 638 N N . ARG A 1 77 ? 4.035 -22.406 -11.906 1 98.38 77 ARG A N 1
ATOM 639 C CA . ARG A 1 77 ? 4.078 -23.219 -13.117 1 98.38 77 ARG A CA 1
ATOM 640 C C . ARG A 1 77 ? 3.793 -24.688 -12.812 1 98.38 77 ARG A C 1
ATOM 642 O O . ARG A 1 77 ? 4.348 -25.234 -11.867 1 98.38 77 ARG A O 1
ATOM 649 N N . VAL A 1 78 ? 2.924 -25.281 -13.508 1 96.69 78 VAL A N 1
ATOM 650 C CA . VAL A 1 78 ? 2.646 -26.719 -13.531 1 96.69 78 VAL A CA 1
ATOM 651 C C . VAL A 1 78 ? 2.74 -27.234 -14.961 1 96.69 78 VAL A C 1
ATOM 653 O O . VAL A 1 78 ? 1.906 -26.906 -15.805 1 96.69 78 VAL A O 1
ATOM 656 N N . GLY A 1 79 ? 3.836 -28.078 -15.172 1 95.5 79 GLY A N 1
ATOM 657 C CA . GLY A 1 79 ? 4.125 -28.391 -16.562 1 95.5 79 GLY A CA 1
ATOM 658 C C . GLY A 1 79 ? 4.609 -27.203 -17.359 1 95.5 79 GLY A C 1
ATOM 659 O O . GLY A 1 79 ? 5.59 -26.562 -16.984 1 95.5 79 GLY A O 1
ATOM 660 N N . ASP A 1 80 ? 3.795 -26.812 -18.391 1 94.81 80 ASP A N 1
ATOM 661 C CA . ASP A 1 80 ? 4.215 -25.703 -19.25 1 94.81 80 ASP A CA 1
ATOM 662 C C . ASP A 1 80 ? 3.365 -24.453 -18.984 1 94.81 80 ASP A C 1
ATOM 664 O O . ASP A 1 80 ? 3.623 -23.391 -19.547 1 94.81 80 ASP A O 1
ATOM 668 N N . ASP A 1 81 ? 2.457 -24.625 -17.984 1 97.06 81 ASP A N 1
ATOM 669 C CA . ASP A 1 81 ? 1.487 -23.547 -17.859 1 97.06 81 ASP A CA 1
ATOM 670 C C . ASP A 1 81 ? 1.547 -22.922 -16.453 1 97.06 81 ASP A C 1
ATOM 672 O O . ASP A 1 81 ? 1.837 -23.625 -15.477 1 97.06 81 ASP A O 1
ATOM 676 N N . PHE A 1 82 ? 1.194 -21.688 -16.484 1 98.44 82 PHE A N 1
ATOM 677 C CA . PHE A 1 82 ? 1.078 -21 -15.195 1 98.44 82 PHE A CA 1
ATOM 678 C C . PHE A 1 82 ? -0.361 -21.031 -14.695 1 98.44 82 PHE A C 1
ATOM 680 O O . PHE A 1 82 ? -1.3 -20.891 -15.484 1 98.44 82 PHE A O 1
ATOM 687 N N . HIS A 1 83 ? -0.454 -21.219 -13.344 1 98.44 83 HIS A N 1
ATOM 688 C CA . HIS A 1 83 ? -1.762 -21.281 -12.695 1 98.44 83 HIS A CA 1
ATOM 689 C C . HIS A 1 83 ? -1.792 -20.453 -11.414 1 98.44 83 HIS A C 1
ATOM 691 O O . HIS A 1 83 ? -0.842 -20.484 -10.633 1 98.44 83 HIS A O 1
ATOM 697 N N . TRP A 1 84 ? -2.881 -19.766 -11.312 1 98.62 84 TRP A N 1
ATOM 698 C CA . TRP A 1 84 ? -3.133 -19.125 -10.023 1 98.62 84 TRP A CA 1
ATOM 699 C C . TRP A 1 84 ? -3.52 -20.172 -8.977 1 98.62 84 TRP A C 1
ATOM 701 O O . TRP A 1 84 ? -4.246 -21.125 -9.273 1 98.62 84 TRP A O 1
ATOM 711 N N . VAL A 1 85 ? -3.23 -19.922 -7.746 1 98.56 85 VAL A N 1
ATOM 712 C C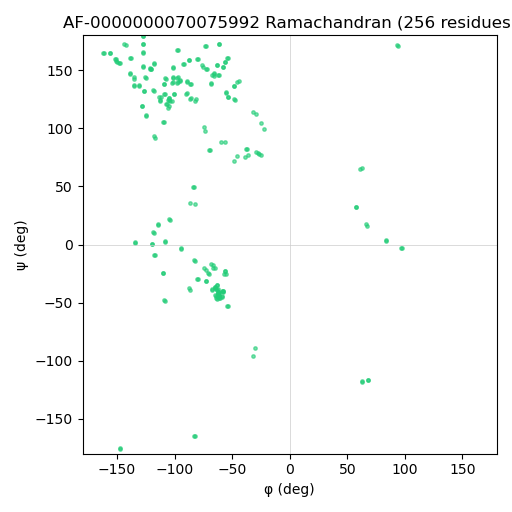A . VAL A 1 85 ? -3.412 -20.891 -6.672 1 98.56 85 VAL A CA 1
ATOM 713 C C . VAL A 1 85 ? -4.902 -21.094 -6.395 1 98.56 85 VAL A C 1
ATOM 715 O O . VAL A 1 85 ? -5.309 -22.125 -5.863 1 98.56 85 VAL A O 1
ATOM 718 N N . ASN A 1 86 ? -5.684 -20.109 -6.723 1 97.44 86 ASN A N 1
ATOM 719 C CA . ASN A 1 86 ? -7.102 -20.219 -6.402 1 97.44 86 ASN A CA 1
ATOM 720 C C . ASN A 1 86 ? -7.902 -20.766 -7.59 1 97.44 86 ASN A C 1
ATOM 722 O O . ASN A 1 86 ? -9.133 -20.812 -7.543 1 97.44 86 ASN A O 1
ATOM 726 N N . GLY A 1 87 ? -7.293 -20.969 -8.672 1 96.75 87 GLY A N 1
ATOM 727 C CA . GLY A 1 87 ? -7.973 -21.562 -9.805 1 96.75 87 GLY A CA 1
ATOM 728 C C . GLY A 1 87 ? -8.453 -20.531 -10.812 1 96.75 87 GLY A C 1
ATOM 729 O O . GLY A 1 87 ? -9 -20.891 -11.859 1 96.75 87 GLY A O 1
ATOM 730 N N . ASP A 1 88 ? -8.258 -19.266 -10.531 1 96.81 88 ASP A N 1
ATOM 731 C CA . ASP A 1 88 ? -8.641 -18.219 -11.484 1 96.81 88 ASP A CA 1
ATOM 732 C C . ASP A 1 88 ? -7.922 -18.422 -12.82 1 96.81 88 ASP A C 1
ATOM 734 O O . ASP A 1 88 ? -6.836 -19 -12.867 1 96.81 88 ASP A O 1
ATOM 738 N N . PRO A 1 89 ? -8.586 -17.922 -13.859 1 96.12 89 PRO A N 1
ATOM 739 C CA . PRO A 1 89 ? -7.922 -18.047 -15.164 1 96.12 89 PRO A CA 1
ATOM 740 C C . PRO A 1 89 ? -6.641 -17.219 -15.242 1 96.12 89 PRO A C 1
ATOM 742 O O . PRO A 1 89 ? -6.559 -16.125 -14.664 1 96.12 89 PRO A O 1
ATOM 745 N N . PHE A 1 90 ? -5.727 -17.75 -15.984 1 97.25 90 PHE A N 1
ATOM 746 C CA . PHE A 1 90 ? -4.473 -17.062 -16.266 1 97.25 90 PHE A CA 1
ATOM 747 C C . PHE A 1 90 ? -4.465 -16.516 -17.703 1 97.25 90 PHE A C 1
ATOM 749 O O . PHE A 1 90 ? -4.727 -17.25 -18.641 1 97.25 90 PHE A O 1
ATOM 756 N N . ASP A 1 91 ? -4.199 -15.234 -17.812 1 97.06 91 ASP A N 1
ATOM 757 C CA . ASP A 1 91 ? -4.141 -14.586 -19.125 1 97.06 91 ASP A CA 1
ATOM 758 C C . ASP A 1 91 ? -2.707 -14.188 -19.469 1 97.06 91 ASP A C 1
ATOM 760 O O . ASP A 1 91 ? -2.203 -13.172 -19 1 97.06 91 ASP A O 1
ATOM 764 N N . PRO A 1 92 ? -2.07 -14.93 -20.375 1 94.75 92 PRO A N 1
ATOM 765 C CA . PRO A 1 92 ? -0.671 -14.633 -20.703 1 94.75 92 PRO A CA 1
ATOM 766 C C . PRO A 1 92 ? -0.489 -13.273 -21.359 1 94.75 92 PRO A C 1
ATOM 768 O O . PRO A 1 92 ? 0.623 -12.734 -21.391 1 94.75 92 PRO A O 1
ATOM 771 N N . ASP A 1 93 ? -1.534 -12.75 -21.906 1 95.06 93 ASP A N 1
ATOM 772 C CA . ASP A 1 93 ? -1.426 -11.43 -22.531 1 95.06 93 ASP A CA 1
ATOM 773 C C . ASP A 1 93 ? -1.305 -10.336 -21.469 1 95.06 93 ASP A C 1
ATOM 775 O O . ASP A 1 93 ? -0.668 -9.305 -21.703 1 95.06 93 ASP A O 1
ATOM 779 N N . THR A 1 94 ? -1.941 -10.625 -20.344 1 94.88 94 THR A N 1
ATOM 780 C CA . THR A 1 94 ? -1.91 -9.664 -19.25 1 94.88 94 THR A CA 1
ATOM 781 C C . THR A 1 94 ? -0.683 -9.891 -18.375 1 94.88 94 THR A C 1
ATOM 783 O O . THR A 1 94 ? -0.073 -8.93 -17.891 1 94.88 94 THR A O 1
ATOM 786 N N . PHE A 1 95 ? -0.368 -11.133 -18.203 1 96.69 95 PHE A N 1
ATOM 787 C CA . PHE A 1 95 ? 0.668 -11.5 -17.25 1 96.69 95 PHE A CA 1
ATOM 788 C C . PHE A 1 95 ? 1.838 -12.18 -17.953 1 96.69 95 PHE A C 1
ATOM 790 O O . PHE A 1 95 ? 1.833 -13.398 -18.125 1 96.69 95 PHE A O 1
ATOM 797 N N . THR A 1 96 ? 2.832 -11.414 -18.328 1 96.44 96 THR A N 1
ATOM 798 C CA . THR A 1 96 ? 4.051 -11.977 -18.891 1 96.44 96 THR A CA 1
ATOM 799 C C . THR A 1 96 ? 5.039 -12.359 -17.797 1 96.44 96 THR A C 1
ATOM 801 O O . THR A 1 96 ? 5.391 -11.523 -16.953 1 96.44 96 THR A O 1
ATOM 804 N N . ILE A 1 97 ? 5.5 -13.586 -17.766 1 98.06 97 ILE A N 1
ATOM 805 C CA . ILE A 1 97 ? 6.383 -14.062 -16.719 1 98.06 97 ILE A CA 1
ATOM 806 C C . ILE A 1 97 ? 7.77 -14.352 -17.281 1 98.06 97 ILE A C 1
ATOM 808 O O . ILE A 1 97 ? 7.906 -15.109 -18.25 1 98.06 97 ILE A O 1
ATOM 812 N N . SER A 1 98 ? 8.758 -13.719 -16.703 1 98 98 SER A N 1
ATOM 813 C CA . SER A 1 98 ? 10.141 -14 -17.062 1 98 98 SER A CA 1
ATOM 814 C C . SER A 1 98 ? 10.711 -15.156 -16.25 1 98 98 SER A C 1
ATOM 816 O O . SER A 1 98 ? 10.203 -15.461 -15.164 1 98 98 SER A O 1
ATOM 818 N N . GLY A 1 99 ? 11.773 -15.766 -16.781 1 97.06 99 GLY A N 1
ATOM 819 C CA . GLY A 1 99 ? 12.445 -16.828 -16.047 1 97.06 99 GLY A CA 1
ATOM 820 C C . GLY A 1 99 ? 11.945 -18.219 -16.406 1 97.06 99 GLY A C 1
ATOM 821 O O . GLY A 1 99 ? 10.93 -18.344 -17.094 1 97.06 99 GLY A O 1
ATOM 822 N N . MET A 1 100 ? 12.633 -19.203 -15.922 1 96.44 100 MET A N 1
ATOM 823 C CA . MET A 1 100 ? 12.312 -20.578 -16.266 1 96.44 100 MET A CA 1
ATOM 824 C C . MET A 1 100 ? 11.914 -21.375 -15.039 1 96.44 100 MET A C 1
ATOM 826 O O . MET A 1 100 ? 11.812 -22.609 -15.094 1 96.44 100 MET A O 1
ATOM 830 N N . GLY A 1 101 ? 11.727 -20.641 -13.961 1 98.19 101 GLY A N 1
ATOM 831 C CA . GLY A 1 101 ? 11.43 -21.312 -12.711 1 98.19 101 GLY A CA 1
ATOM 832 C C . GLY A 1 101 ? 9.961 -21.672 -12.562 1 98.19 101 GLY A C 1
ATOM 833 O O . GLY A 1 101 ? 9.219 -21.688 -13.547 1 98.19 101 GLY A O 1
ATOM 834 N N . GLU A 1 102 ? 9.609 -21.969 -11.383 1 98.62 102 GLU A N 1
ATOM 835 C CA . GLU A 1 102 ? 8.281 -22.5 -11.109 1 98.62 102 GLU A CA 1
ATOM 836 C C . GLU A 1 102 ? 7.414 -21.484 -10.383 1 98.62 102 GLU A C 1
ATOM 838 O O . GLU A 1 102 ? 6.27 -21.234 -10.773 1 98.62 102 GLU A O 1
ATOM 843 N N . CYS A 1 103 ? 7.977 -20.906 -9.359 1 98.94 103 CYS A N 1
ATOM 844 C CA . CYS A 1 103 ? 7.203 -20.031 -8.5 1 98.94 103 CYS A CA 1
ATOM 845 C C . CYS A 1 103 ? 7.484 -18.562 -8.828 1 98.94 103 CYS A C 1
ATOM 847 O O . CYS A 1 103 ? 8.625 -18.203 -9.125 1 98.94 103 CYS A O 1
ATOM 849 N N . VAL A 1 104 ? 6.449 -17.75 -8.727 1 98.94 104 VAL A N 1
ATOM 850 C CA . VAL A 1 104 ? 6.531 -16.406 -9.289 1 98.94 104 VAL A CA 1
ATOM 851 C C . VAL A 1 104 ? 6.598 -15.375 -8.164 1 98.94 104 VAL A C 1
ATOM 853 O O . VAL A 1 104 ? 5.898 -15.5 -7.156 1 98.94 104 VAL A O 1
ATOM 856 N N . PHE A 1 105 ? 7.453 -14.398 -8.344 1 98.81 105 PHE A N 1
ATOM 857 C CA . PHE A 1 105 ? 7.551 -13.234 -7.48 1 98.81 105 PHE A CA 1
ATOM 858 C C . PHE A 1 105 ? 7.477 -11.945 -8.297 1 98.81 105 PHE A C 1
ATOM 860 O O . PHE A 1 105 ? 7.574 -11.977 -9.523 1 98.81 105 PHE A O 1
ATOM 867 N N . VAL A 1 106 ? 7.258 -10.844 -7.621 1 98.25 106 VAL A N 1
ATOM 868 C CA . VAL A 1 106 ? 6.992 -9.57 -8.273 1 98.25 106 VAL A CA 1
ATOM 869 C C . VAL A 1 106 ? 8.219 -8.672 -8.172 1 98.25 106 VAL A C 1
ATOM 871 O O . VAL A 1 106 ? 8.719 -8.406 -7.078 1 98.25 106 VAL A O 1
ATOM 874 N N . GLU A 1 107 ? 8.703 -8.211 -9.281 1 96.31 107 GLU A N 1
ATOM 875 C CA . GLU A 1 107 ? 9.656 -7.102 -9.367 1 96.31 107 GLU A CA 1
ATOM 876 C C . GLU A 1 107 ? 8.945 -5.785 -9.664 1 96.31 107 GLU A C 1
ATOM 878 O O . GLU A 1 107 ? 7.746 -5.77 -9.961 1 96.31 107 GLU A O 1
ATOM 883 N N . PRO A 1 108 ? 9.594 -4.707 -9.523 1 90.12 108 PRO A N 1
ATOM 884 C CA . PRO A 1 108 ? 8.969 -3.395 -9.711 1 90.12 108 PRO A CA 1
ATOM 885 C C . PRO A 1 108 ? 8.328 -3.236 -11.086 1 90.12 108 PRO A C 1
ATOM 887 O O . PRO A 1 108 ? 7.375 -2.465 -11.242 1 90.12 108 PRO A O 1
ATOM 890 N N . THR A 1 109 ? 8.82 -4.07 -12.094 1 93.31 109 THR A N 1
ATOM 891 C CA . THR A 1 109 ? 8.312 -3.812 -13.438 1 93.31 109 THR A CA 1
ATOM 892 C C . THR A 1 109 ? 7.918 -5.117 -14.125 1 93.31 109 THR A C 1
ATOM 894 O O . THR A 1 109 ? 7.484 -5.105 -15.281 1 93.31 109 THR A O 1
ATOM 897 N N . ARG A 1 110 ? 8.055 -6.188 -13.438 1 96.81 110 ARG A N 1
ATOM 898 C CA . ARG A 1 110 ? 7.773 -7.445 -14.117 1 96.81 110 ARG A CA 1
ATOM 899 C C . ARG A 1 110 ? 7.531 -8.57 -13.117 1 96.81 110 ARG A C 1
ATOM 901 O O . ARG A 1 110 ? 7.875 -8.445 -11.938 1 96.81 110 ARG A O 1
ATOM 908 N N . LEU A 1 111 ? 6.961 -9.633 -13.664 1 98.5 111 LEU A N 1
ATOM 909 C CA . LEU A 1 111 ? 6.836 -10.898 -12.945 1 98.5 111 LEU A CA 1
ATOM 910 C C . LEU A 1 111 ? 7.957 -11.852 -13.344 1 98.5 111 LEU A C 1
ATOM 912 O O . LEU A 1 111 ? 8.328 -11.93 -14.516 1 98.5 111 LEU A O 1
ATOM 916 N N . VAL A 1 112 ? 8.5 -12.562 -12.336 1 98.75 112 VAL A N 1
ATOM 917 C CA . VAL A 1 112 ? 9.625 -13.453 -12.602 1 98.75 112 VAL A CA 1
ATOM 918 C C . VAL A 1 112 ? 9.406 -14.789 -11.891 1 98.75 112 VAL A C 1
ATOM 920 O O . VAL A 1 112 ? 8.867 -14.828 -10.781 1 98.75 112 VAL A O 1
ATOM 923 N N . SER A 1 113 ? 9.812 -15.883 -12.562 1 98.81 113 SER A N 1
ATOM 924 C CA . SER A 1 113 ? 9.703 -17.188 -11.938 1 98.81 113 SER A CA 1
ATOM 925 C C . SER A 1 113 ? 11.078 -17.719 -11.523 1 98.81 113 SER A C 1
ATOM 927 O O . SER A 1 113 ? 12.07 -17.5 -12.219 1 98.81 113 SER A O 1
ATOM 929 N N . THR A 1 114 ? 11.094 -18.391 -10.375 1 98.75 114 THR A N 1
ATOM 930 C CA . THR A 1 114 ? 12.305 -19.031 -9.859 1 98.75 114 THR A CA 1
ATOM 931 C C . THR A 1 114 ? 11.953 -20.297 -9.086 1 98.75 114 THR A C 1
ATOM 933 O O . THR A 1 114 ? 10.797 -20.734 -9.078 1 98.75 114 THR A O 1
ATOM 936 N N . GLU A 1 115 ? 12.922 -20.891 -8.5 1 98.69 115 GLU A N 1
ATOM 937 C CA . GLU A 1 115 ? 12.672 -22.094 -7.699 1 98.69 115 GLU A CA 1
ATOM 938 C C . GLU A 1 115 ? 11.852 -21.75 -6.453 1 98.69 115 GLU A C 1
ATOM 940 O O . GLU A 1 115 ? 12.102 -20.75 -5.793 1 98.69 115 GLU A O 1
ATOM 945 N N . CYS A 1 116 ? 11.031 -22.656 -6.082 1 98.81 116 CYS A N 1
ATOM 946 C CA . CYS A 1 116 ? 10.062 -22.406 -5.023 1 98.81 116 CYS A CA 1
ATOM 947 C C . CYS A 1 116 ? 10.734 -22.391 -3.658 1 98.81 116 CYS A C 1
ATOM 949 O O . CYS A 1 116 ? 10.203 -21.812 -2.707 1 98.81 116 CYS A O 1
ATOM 951 N N . LEU A 1 117 ? 11.852 -22.969 -3.602 1 98.69 117 LEU A N 1
ATOM 952 C CA . LEU A 1 117 ? 12.516 -23.094 -2.311 1 98.69 117 LEU A CA 1
ATOM 953 C C . LEU A 1 117 ? 13.289 -21.828 -1.968 1 98.69 117 LEU A C 1
ATOM 955 O O . LEU A 1 117 ? 13.719 -21.656 -0.828 1 98.69 117 LEU A O 1
ATOM 959 N N . ALA A 1 118 ? 13.477 -20.953 -2.979 1 98.56 118 ALA A N 1
ATOM 960 C CA . ALA A 1 118 ? 14.062 -19.656 -2.658 1 98.56 118 ALA A CA 1
ATOM 961 C C . ALA A 1 118 ? 13.25 -18.922 -1.589 1 98.56 118 ALA A C 1
ATOM 963 O O . ALA A 1 118 ? 12.078 -19.234 -1.369 1 98.56 118 ALA A O 1
ATOM 964 N N . THR A 1 119 ? 13.945 -18 -0.917 1 98.75 119 THR A N 1
ATOM 965 C CA . THR A 1 119 ? 13.258 -17.312 0.179 1 98.75 119 THR A CA 1
ATOM 966 C C . THR A 1 119 ? 12.953 -15.867 -0.185 1 98.75 119 THR A C 1
ATOM 968 O O . THR A 1 119 ? 13.828 -15.148 -0.669 1 98.75 119 THR A O 1
ATOM 971 N N . ARG A 1 120 ? 11.727 -15.43 -0.018 1 98.44 120 ARG A N 1
ATOM 972 C CA . ARG A 1 120 ? 11.211 -14.086 -0.235 1 98.44 120 ARG A CA 1
ATOM 973 C C . ARG A 1 120 ? 10.039 -13.797 0.697 1 98.44 120 ARG A C 1
ATOM 975 O O . ARG A 1 120 ? 9.414 -14.719 1.23 1 98.44 120 ARG A O 1
ATOM 982 N N . PRO A 1 121 ? 9.773 -12.508 0.949 1 97.88 121 PRO A N 1
ATOM 983 C CA . PRO A 1 121 ? 8.453 -12.234 1.516 1 97.88 121 PRO A CA 1
ATOM 984 C C . PRO A 1 121 ? 7.312 -12.664 0.59 1 97.88 121 PRO A C 1
ATOM 986 O O . PRO A 1 121 ? 7.562 -13.172 -0.507 1 97.88 121 PRO A O 1
ATOM 989 N N . TRP A 1 122 ? 6.117 -12.586 1.097 1 98.5 122 TRP A N 1
ATOM 990 C CA . TRP A 1 122 ? 4.965 -12.969 0.285 1 98.5 122 TRP A CA 1
ATOM 991 C C . TRP A 1 122 ? 3.811 -11.992 0.486 1 98.5 122 TRP A C 1
ATOM 993 O O . TRP A 1 122 ? 3.809 -11.211 1.44 1 98.5 122 TRP A O 1
ATOM 1003 N N . VAL A 1 123 ? 2.9 -11.992 -0.465 1 98.5 123 VAL A N 1
ATOM 1004 C CA . VAL A 1 123 ? 1.686 -11.188 -0.383 1 98.5 123 VAL A CA 1
ATOM 1005 C C . VAL A 1 123 ? 0.459 -12.094 -0.396 1 98.5 123 VAL A C 1
ATOM 1007 O O . VAL A 1 123 ? 0.385 -13.031 -1.191 1 98.5 123 VAL A O 1
ATOM 1010 N N . CYS A 1 124 ? -0.449 -11.805 0.551 1 98.75 124 CYS A N 1
ATOM 1011 C CA . CYS A 1 124 ? -1.753 -12.461 0.535 1 98.75 124 CYS A CA 1
ATOM 1012 C C . CYS A 1 124 ? -2.82 -11.531 -0.033 1 98.75 124 CYS A C 1
ATOM 1014 O O . CYS A 1 124 ? -2.701 -10.305 0.063 1 98.75 124 CYS A O 1
ATOM 1016 N N . SER A 1 125 ? -3.838 -12.117 -0.602 1 98.5 125 SER A N 1
ATOM 1017 C CA . SER A 1 125 ? -5 -11.336 -1.004 1 98.5 125 SER A CA 1
ATOM 1018 C C . SER A 1 125 ? -6.297 -12.07 -0.688 1 98.5 125 SER A C 1
ATOM 1020 O O . SER A 1 125 ? -6.34 -13.305 -0.698 1 98.5 125 SER A O 1
ATOM 1022 N N . LYS A 1 126 ? -7.297 -11.336 -0.357 1 97.12 126 LYS A N 1
ATOM 1023 C CA . LYS A 1 126 ? -8.672 -11.812 -0.217 1 97.12 126 LYS A CA 1
ATOM 1024 C C . LYS A 1 126 ? -9.672 -10.703 -0.516 1 97.12 126 LYS A C 1
ATOM 1026 O O . LYS A 1 126 ? -9.32 -9.523 -0.522 1 97.12 126 LYS A O 1
ATOM 1031 N N . MET A 1 127 ? -10.9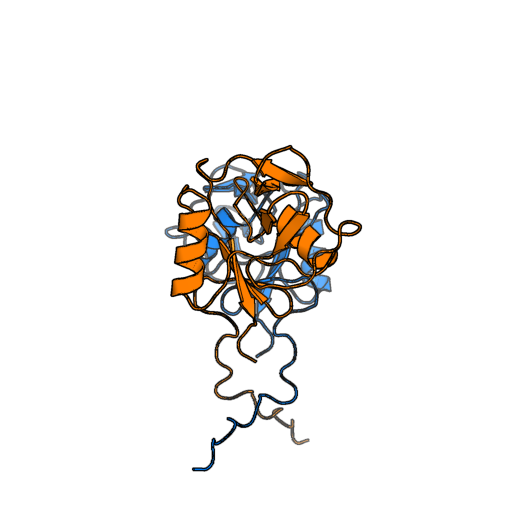3 -11.117 -0.839 1 93.56 127 MET A N 1
ATOM 1032 C CA . MET A 1 127 ? -11.977 -10.125 -1.073 1 93.56 127 MET A CA 1
ATOM 1033 C C . MET A 1 127 ? -12.336 -9.398 0.217 1 93.56 127 MET A C 1
ATOM 1035 O O . MET A 1 127 ? -12.391 -10.008 1.285 1 93.56 127 MET A O 1
ATOM 1039 N N . ALA A 1 128 ? -12.516 -8.086 0.078 1 90.12 128 ALA A N 1
ATOM 1040 C CA . ALA A 1 128 ? -12.93 -7.289 1.232 1 90.12 128 ALA A CA 1
ATOM 1041 C C . ALA A 1 128 ? -14.305 -7.723 1.736 1 90.12 128 ALA A C 1
ATOM 1043 O O . ALA A 1 128 ? -15.109 -8.25 0.972 1 90.12 128 ALA A O 1
ATOM 1044 N N . TYR A 1 129 ? -14.445 -7.41 3.09 1 77.31 129 TYR A N 1
ATOM 1045 C CA . TYR A 1 129 ? -15.742 -7.734 3.674 1 77.31 129 TYR A CA 1
ATOM 1046 C C . TYR A 1 129 ? -16.812 -6.746 3.219 1 77.31 129 TYR A C 1
ATOM 1048 O O . TYR A 1 129 ? -16.578 -5.535 3.186 1 77.31 129 TYR A O 1
ATOM 1056 N N . THR A 1 130 ? -17.688 -6.977 2.295 1 61.56 130 THR A N 1
ATOM 1057 C CA . THR A 1 130 ? -18.781 -6.109 1.881 1 61.56 130 THR A CA 1
ATOM 1058 C C . THR A 1 130 ? -19.906 -6.133 2.91 1 61.56 130 THR A C 1
ATOM 1060 O O . THR A 1 130 ? -20.094 -7.129 3.613 1 61.56 130 THR A O 1
ATOM 1063 N N . MET B 1 1 ? -34.906 -22.984 8.82 1 29.84 1 MET B N 1
ATOM 1064 C CA . MET B 1 1 ? -33.75 -22.359 9.453 1 29.84 1 MET B CA 1
ATOM 1065 C C . MET B 1 1 ? -33.312 -21.125 8.68 1 29.84 1 MET B C 1
ATOM 1067 O O . MET B 1 1 ? -32.812 -21.219 7.566 1 29.84 1 MET B O 1
ATOM 1071 N N . SER B 1 2 ? -33.875 -19.938 8.914 1 28.5 2 SER B N 1
ATOM 1072 C CA . SER B 1 2 ? -33.906 -18.688 8.148 1 28.5 2 SER B CA 1
ATOM 1073 C C . SER B 1 2 ? -32.531 -18.016 8.133 1 28.5 2 SER B C 1
ATOM 1075 O O . SER B 1 2 ? -32 -17.688 9.188 1 28.5 2 SER B O 1
ATOM 1077 N N . ILE B 1 3 ? -31.625 -18.406 7.297 1 34.88 3 ILE B N 1
ATOM 1078 C CA . ILE B 1 3 ? -30.312 -17.781 7.117 1 34.88 3 ILE B CA 1
ATOM 1079 C C . ILE B 1 3 ? -30.484 -16.266 7.035 1 34.88 3 ILE B C 1
ATOM 1081 O O . ILE B 1 3 ? -31.172 -15.758 6.145 1 34.88 3 ILE B O 1
ATOM 1085 N N . LEU B 1 4 ? -30.703 -15.625 8.156 1 33.19 4 LEU B N 1
ATOM 1086 C CA . LEU B 1 4 ? -30.672 -14.172 8.211 1 33.19 4 LEU B CA 1
ATOM 1087 C C . LEU B 1 4 ? -29.562 -13.617 7.324 1 33.19 4 LEU B C 1
ATOM 1089 O O . LEU B 1 4 ? -28.375 -13.844 7.578 1 33.19 4 LEU B O 1
ATOM 1093 N N . ALA B 1 5 ? -29.828 -13.5 6.055 1 36 5 ALA B N 1
ATOM 1094 C CA . ALA B 1 5 ? -29.047 -12.648 5.156 1 36 5 ALA B CA 1
ATOM 1095 C C . ALA B 1 5 ? -28.656 -11.344 5.844 1 36 5 ALA B C 1
ATOM 1097 O O . ALA B 1 5 ? -29.516 -10.609 6.336 1 36 5 ALA B O 1
ATOM 1098 N N . SER B 1 6 ? -27.672 -11.359 6.766 1 38.59 6 SER B N 1
ATOM 1099 C CA . SER B 1 6 ? -27.25 -10.023 7.172 1 38.59 6 SER B CA 1
ATOM 1100 C C . SER B 1 6 ? -27.594 -8.992 6.105 1 38.59 6 SER B C 1
ATOM 1102 O O . SER B 1 6 ? -27.484 -9.266 4.91 1 38.59 6 SER B O 1
ATOM 1104 N N . LYS B 1 7 ? -28.625 -8.219 6.145 1 40.38 7 LYS B N 1
ATOM 1105 C CA . LYS B 1 7 ? -28.969 -7.043 5.344 1 40.38 7 LYS B CA 1
ATOM 1106 C C . LYS B 1 7 ? -27.719 -6.371 4.789 1 40.38 7 LYS B C 1
ATOM 1108 O O . LYS B 1 7 ? -26.859 -5.906 5.555 1 40.38 7 LYS B O 1
ATOM 1113 N N . GLY B 1 8 ? -27.047 -6.828 3.781 1 38 8 GLY B N 1
ATOM 1114 C CA . GLY B 1 8 ? -25.953 -6.367 2.943 1 38 8 GLY B CA 1
ATOM 1115 C C . GLY B 1 8 ? -25.891 -4.859 2.805 1 38 8 GLY B C 1
ATOM 1116 O O . GLY B 1 8 ? -26.906 -4.18 2.934 1 38 8 GLY B O 1
ATOM 1117 N N . CYS B 1 9 ? -24.766 -4.133 3.4 1 45.97 9 CYS B N 1
ATOM 1118 C CA . CYS B 1 9 ? -24.5 -2.771 2.961 1 45.97 9 CYS B CA 1
ATOM 1119 C C . CYS B 1 9 ? -24.938 -2.561 1.518 1 45.97 9 CYS B C 1
ATOM 1121 O O . CYS B 1 9 ? -24.422 -3.205 0.604 1 45.97 9 CYS B O 1
ATOM 1123 N N . ILE B 1 10 ? -26.141 -2.365 1.228 1 45 10 ILE B N 1
ATOM 1124 C CA . ILE B 1 10 ? -26.484 -2.016 -0.147 1 45 10 ILE B CA 1
ATOM 1125 C C . ILE B 1 10 ? -25.344 -1.215 -0.774 1 45 10 ILE B C 1
ATOM 1127 O O . ILE B 1 10 ? -24.828 -1.579 -1.835 1 45 10 ILE B O 1
ATOM 1131 N N . LYS B 1 11 ? -25.469 0.16 -0.75 1 47.75 11 LYS B N 1
ATOM 1132 C CA . LYS B 1 11 ? -24.609 1.029 -1.537 1 47.75 11 LYS B CA 1
ATOM 1133 C C . LYS B 1 11 ? -23.281 1.274 -0.823 1 47.75 11 LYS B C 1
ATOM 1135 O O . LYS B 1 11 ? -23.078 2.326 -0.211 1 47.75 11 LYS B O 1
ATOM 1140 N N . CYS B 1 12 ? -22.734 0.339 -0.12 1 54.41 12 CYS B N 1
ATOM 1141 C CA . CYS B 1 12 ? -21.516 0.752 0.539 1 54.41 12 CYS B CA 1
ATOM 1142 C C . CYS B 1 12 ? -20.5 1.295 -0.472 1 54.41 12 CYS B C 1
ATOM 1144 O O . CYS B 1 12 ? -20.094 0.579 -1.383 1 54.41 12 CYS B O 1
ATOM 1146 N N . GLU B 1 13 ? -20.578 2.543 -0.733 1 64.19 13 GLU B N 1
ATOM 1147 C CA . GLU B 1 13 ? -19.562 3.209 -1.56 1 64.19 13 GLU B CA 1
ATOM 1148 C C . GLU B 1 13 ? -18.156 2.785 -1.165 1 64.19 13 GLU B C 1
ATOM 1150 O O . GLU B 1 13 ? -17.922 2.361 -0.031 1 64.19 13 GLU B O 1
ATOM 1155 N N . THR B 1 14 ? -17.312 2.609 -2.184 1 78.75 14 THR B N 1
ATOM 1156 C CA . THR B 1 14 ? -15.906 2.342 -1.903 1 78.75 14 THR B CA 1
ATOM 1157 C C . THR B 1 14 ? -15.359 3.334 -0.88 1 78.75 14 THR B C 1
ATOM 1159 O O . THR B 1 14 ? -15.609 4.535 -0.976 1 78.75 14 THR B O 1
ATOM 1162 N N . PRO B 1 15 ? -14.812 2.82 0.15 1 86.31 15 PRO B N 1
ATOM 1163 C CA . PRO B 1 15 ? -14.367 3.707 1.229 1 86.31 15 PRO B CA 1
ATOM 1164 C C . PRO B 1 15 ? -13.383 4.77 0.75 1 86.31 15 PRO B C 1
ATOM 1166 O O . PRO B 1 15 ? -13.227 5.809 1.401 1 86.31 15 PRO B O 1
ATOM 1169 N N . CYS B 1 16 ? -12.664 4.453 -0.383 1 93.06 16 CYS B N 1
ATOM 1170 C CA . CYS B 1 16 ? -11.688 5.391 -0.927 1 93.06 16 CYS B CA 1
ATOM 1171 C C . CYS B 1 16 ? -11.945 5.645 -2.408 1 93.06 16 CYS B C 1
ATOM 1173 O O . CYS B 1 16 ? -12.539 4.812 -3.092 1 93.06 16 CYS B O 1
ATOM 1175 N N . PRO B 1 17 ? -11.516 6.852 -2.861 1 92.12 17 PRO B N 1
ATOM 1176 C CA . PRO B 1 17 ? -11.555 7.055 -4.312 1 92.12 17 PRO B CA 1
ATOM 1177 C C . PRO B 1 17 ? -10.812 5.969 -5.082 1 92.12 17 PRO B C 1
ATOM 1179 O O . PRO B 1 17 ? -9.953 5.281 -4.52 1 92.12 17 PRO B O 1
ATOM 1182 N N . GLU B 1 18 ? -11.148 5.895 -6.305 1 89.38 18 GLU B N 1
ATOM 1183 C CA . GLU B 1 18 ? -10.461 4.93 -7.164 1 89.38 18 GLU B CA 1
ATOM 1184 C C . GLU B 1 18 ? -8.953 5.133 -7.125 1 89.38 18 GLU B C 1
ATOM 1186 O O . GLU B 1 18 ? -8.469 6.27 -7.137 1 89.38 18 GLU B O 1
ATOM 1191 N N . ASP B 1 19 ? -8.188 4.117 -6.926 1 91.44 19 ASP B N 1
ATOM 1192 C CA . ASP B 1 19 ? -6.73 4.055 -7.027 1 91.44 19 ASP B CA 1
ATOM 1193 C C . ASP B 1 19 ? -6.07 4.543 -5.738 1 91.44 19 ASP B C 1
ATOM 1195 O O . ASP B 1 19 ? -4.852 4.715 -5.684 1 91.44 19 ASP B O 1
ATOM 1199 N N . TRP B 1 20 ? -6.918 4.828 -4.797 1 94.88 20 TRP B N 1
ATOM 1200 C CA . TRP B 1 20 ? -6.383 5.117 -3.469 1 94.88 20 TRP B CA 1
ATOM 1201 C C . TRP B 1 20 ? -6.34 3.855 -2.613 1 94.88 20 TRP B C 1
ATOM 1203 O O . TRP B 1 20 ? -7.141 2.938 -2.809 1 94.88 20 TRP B O 1
ATOM 1213 N N . LEU B 1 21 ? -5.449 3.871 -1.635 1 94.75 21 LEU B N 1
ATOM 1214 C CA . LEU B 1 21 ? -5.305 2.746 -0.716 1 94.75 21 LEU B CA 1
ATOM 1215 C C . LEU B 1 21 ? -5.98 3.047 0.619 1 94.75 21 LEU B C 1
ATOM 1217 O O . LEU B 1 21 ? -5.891 4.168 1.125 1 94.75 21 LEU B O 1
ATOM 1221 N N . LEU B 1 22 ? -6.609 2.018 1.069 1 94 22 LEU B N 1
ATOM 1222 C CA . LEU B 1 22 ? -7.16 2.156 2.412 1 94 22 LEU B CA 1
ATOM 1223 C C . LEU B 1 22 ? -6.293 1.427 3.434 1 94 22 LEU B C 1
ATOM 1225 O O . LEU B 1 22 ? -6 0.241 3.271 1 94 22 LEU B O 1
ATOM 1229 N N . TYR B 1 23 ? -5.844 2.117 4.398 1 93.81 23 TYR B N 1
ATOM 1230 C CA . TYR B 1 23 ? -5.207 1.562 5.59 1 93.81 23 TYR B CA 1
ATOM 1231 C C . TYR B 1 23 ? -5.848 2.109 6.859 1 93.81 23 TYR B C 1
ATOM 1233 O O . TYR B 1 23 ? -5.816 3.316 7.105 1 93.81 23 TYR B O 1
ATOM 1241 N N . GLY B 1 24 ? -6.371 1.128 7.598 1 89.88 24 GLY B N 1
ATOM 1242 C CA . GLY B 1 24 ? -7.168 1.615 8.719 1 89.88 24 GLY B CA 1
ATOM 1243 C C . GLY B 1 24 ? -8.383 2.412 8.281 1 89.88 24 GLY B C 1
ATOM 1244 O O . GLY B 1 24 ? -9.211 1.918 7.516 1 89.88 24 GLY B O 1
ATOM 1245 N N . ARG B 1 25 ? -8.414 3.68 8.664 1 90 25 ARG B N 1
ATOM 1246 C CA . ARG B 1 25 ? -9.57 4.516 8.336 1 90 25 ARG B CA 1
ATOM 1247 C C . ARG B 1 25 ? -9.172 5.637 7.383 1 90 25 ARG B C 1
ATOM 1249 O O . ARG B 1 25 ? -9.922 6.598 7.199 1 90 25 ARG B O 1
ATOM 1256 N N . LYS B 1 26 ? -8.023 5.488 6.762 1 94.75 26 LYS B N 1
ATOM 1257 C CA . LYS B 1 26 ? -7.535 6.562 5.902 1 94.75 26 LYS B CA 1
ATOM 1258 C C . LYS B 1 26 ? -7.25 6.055 4.492 1 94.75 26 LYS B C 1
ATOM 1260 O O . LYS B 1 26 ? -6.738 4.945 4.32 1 94.75 26 LYS B O 1
ATOM 1265 N N . CYS B 1 27 ? -7.527 6.871 3.615 1 96.56 27 CYS B N 1
ATOM 1266 C CA . CYS B 1 27 ? -7.176 6.648 2.217 1 96.56 27 CYS B CA 1
ATOM 1267 C C . CYS B 1 27 ? -5.879 7.363 1.857 1 96.56 27 CYS B C 1
ATOM 1269 O O . CYS B 1 27 ? -5.648 8.492 2.295 1 96.56 27 CYS B O 1
ATOM 1271 N N . TYR B 1 28 ? -5.109 6.754 1.025 1 97.25 28 TYR B N 1
ATOM 1272 C CA . TYR B 1 28 ? -3.826 7.32 0.631 1 97.25 28 TYR B CA 1
ATOM 1273 C C . TYR B 1 28 ? -3.662 7.301 -0.884 1 97.25 28 TYR B C 1
ATOM 1275 O O . TYR B 1 28 ? -4.023 6.32 -1.54 1 97.25 28 TYR B O 1
ATOM 1283 N N . TYR B 1 29 ? -3.182 8.367 -1.384 1 97.19 29 TYR B N 1
ATOM 1284 C CA . TYR B 1 29 ? -2.762 8.453 -2.777 1 97.19 29 TYR B CA 1
ATOM 1285 C C . TYR B 1 29 ? -1.248 8.609 -2.881 1 97.19 29 TYR B C 1
ATOM 1287 O O . TYR B 1 29 ? -0.661 9.484 -2.246 1 97.19 29 TYR B O 1
ATOM 1295 N N . PHE B 1 30 ? -0.645 7.773 -3.645 1 96.31 30 PHE B N 1
ATOM 1296 C CA . PHE B 1 30 ? 0.789 7.836 -3.9 1 96.31 30 PHE B CA 1
ATOM 1297 C C . PHE B 1 30 ? 1.066 8.375 -5.297 1 96.31 30 PHE B C 1
ATOM 1299 O O . PHE B 1 30 ? 0.761 7.723 -6.297 1 96.31 30 PHE B O 1
ATOM 1306 N N . SER B 1 31 ? 1.737 9.508 -5.336 1 96.56 31 SER B N 1
ATOM 1307 C CA . SER B 1 31 ? 2.041 10.109 -6.633 1 96.56 31 SER B CA 1
ATOM 1308 C C . SER B 1 31 ? 3.236 9.43 -7.289 1 96.56 31 SER B C 1
ATOM 1310 O O . SER B 1 31 ? 4.023 8.766 -6.617 1 96.56 31 SER B O 1
ATOM 1312 N N . GLU B 1 32 ? 3.34 9.602 -8.602 1 91.94 32 GLU B N 1
ATOM 1313 C CA . GLU B 1 32 ? 4.477 9.023 -9.32 1 91.94 32 GLU B CA 1
ATOM 1314 C C . GLU B 1 32 ? 5.426 10.109 -9.812 1 91.94 32 GLU B C 1
ATOM 1316 O O . GLU B 1 32 ? 6.633 9.883 -9.93 1 91.94 32 GLU B O 1
ATOM 1321 N N . GLU B 1 33 ? 4.902 11.281 -9.992 1 94.62 33 GLU B N 1
ATOM 1322 C CA . GLU B 1 33 ? 5.699 12.367 -10.547 1 94.62 33 GLU B CA 1
ATOM 1323 C C . GLU B 1 33 ? 6.473 13.102 -9.461 1 94.62 33 GLU B C 1
ATOM 1325 O O . GLU B 1 33 ? 5.934 13.391 -8.391 1 94.62 33 GLU B O 1
ATOM 1330 N N . PRO B 1 34 ? 7.766 13.445 -9.734 1 98.06 34 PRO B N 1
ATOM 1331 C CA . PRO B 1 34 ? 8.516 14.258 -8.773 1 98.06 34 PRO B CA 1
ATOM 1332 C C . PRO B 1 34 ? 8.219 15.75 -8.906 1 98.06 34 PRO B C 1
ATOM 1334 O O . PRO B 1 34 ? 8.273 16.297 -10.008 1 98.06 34 PRO B O 1
ATOM 1337 N N . ARG B 1 35 ? 7.809 16.359 -7.895 1 98.75 35 ARG B N 1
ATOM 1338 C CA . ARG B 1 35 ? 7.59 17.797 -7.789 1 98.75 35 ARG B CA 1
ATOM 1339 C C . ARG B 1 35 ? 7.988 18.312 -6.414 1 98.75 35 ARG B C 1
ATOM 1341 O O . ARG B 1 35 ? 8.445 17.547 -5.562 1 98.75 35 ARG B O 1
ATOM 1348 N N . ASP B 1 36 ? 7.988 19.578 -6.262 1 98.88 36 ASP B N 1
ATOM 1349 C CA . ASP B 1 36 ? 8.336 20.156 -4.969 1 98.88 36 ASP B CA 1
ATOM 1350 C C . ASP B 1 36 ? 7.215 19.938 -3.953 1 98.88 36 ASP B C 1
ATOM 1352 O O . ASP B 1 36 ? 6.113 19.531 -4.316 1 98.88 36 ASP B O 1
ATOM 1356 N N . TRP B 1 37 ? 7.52 20.25 -2.764 1 98.88 37 TRP B N 1
ATOM 1357 C CA . TRP B 1 37 ? 6.617 20 -1.645 1 98.88 37 TRP B CA 1
ATOM 1358 C C . TRP B 1 37 ? 5.305 20.766 -1.818 1 98.88 37 TRP B C 1
ATOM 1360 O O . TRP B 1 37 ? 4.227 20.203 -1.598 1 98.88 37 TRP B O 1
ATOM 1370 N N . ASN B 1 38 ? 5.359 22.016 -2.254 1 98.88 38 ASN B N 1
ATOM 1371 C CA . ASN B 1 38 ? 4.172 22.844 -2.4 1 98.88 38 ASN B CA 1
ATOM 1372 C C . ASN B 1 38 ? 3.258 22.344 -3.512 1 98.88 38 ASN B C 1
ATOM 1374 O O . ASN B 1 38 ? 2.033 22.391 -3.387 1 98.88 38 ASN B O 1
ATOM 1378 N N . THR B 1 39 ? 3.857 21.906 -4.531 1 98.88 39 THR B N 1
ATOM 1379 C CA . THR B 1 39 ? 3.066 21.297 -5.602 1 98.88 39 THR B CA 1
ATOM 1380 C C . THR B 1 39 ? 2.303 20.078 -5.098 1 98.88 39 THR B C 1
ATOM 1382 O O . THR B 1 39 ? 1.117 19.922 -5.391 1 98.88 39 THR B O 1
ATOM 1385 N N . GLY B 1 40 ? 2.994 19.203 -4.348 1 98.88 40 GLY B N 1
ATOM 1386 C CA . GLY B 1 40 ? 2.316 18.062 -3.74 1 98.88 40 GLY B CA 1
ATOM 1387 C C . GLY B 1 40 ? 1.179 18.469 -2.822 1 98.88 40 GLY B C 1
ATOM 1388 O O . GLY B 1 40 ? 0.091 17.891 -2.879 1 98.88 40 GLY B O 1
ATOM 1389 N N . ARG B 1 41 ? 1.429 19.484 -2.086 1 98.81 41 ARG B N 1
ATOM 1390 C CA . ARG B 1 41 ? 0.414 20 -1.17 1 98.81 41 ARG B CA 1
ATOM 1391 C C . ARG B 1 41 ? -0.811 20.5 -1.93 1 98.81 41 ARG B C 1
ATOM 1393 O O . ARG B 1 41 ? -1.946 20.203 -1.547 1 98.81 41 ARG B O 1
ATOM 1400 N N . GLN B 1 42 ? -0.599 21.219 -2.904 1 98.69 42 GLN B N 1
ATOM 1401 C CA . GLN B 1 42 ? -1.693 21.781 -3.697 1 98.69 42 GLN B CA 1
ATOM 1402 C C . GLN B 1 42 ? -2.484 20.672 -4.387 1 98.69 42 GLN B C 1
ATOM 1404 O O . GLN B 1 42 ? -3.715 20.734 -4.461 1 98.69 42 GLN B O 1
ATOM 1409 N N . TYR B 1 43 ? -1.799 19.719 -4.934 1 98.69 43 TYR B N 1
ATOM 1410 C CA . TYR B 1 43 ? -2.48 18.594 -5.562 1 98.69 43 TYR B CA 1
ATOM 1411 C C . TYR B 1 43 ? -3.445 17.938 -4.586 1 98.69 43 TYR B C 1
ATOM 1413 O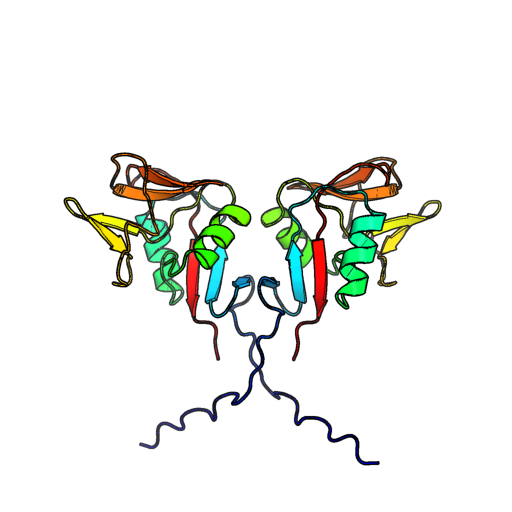 O . TYR B 1 43 ? -4.609 17.688 -4.918 1 98.69 43 TYR B O 1
ATOM 1421 N N . CYS B 1 44 ? -2.881 17.594 -3.393 1 98.81 44 CYS B N 1
ATOM 1422 C CA . CYS B 1 44 ? -3.707 16.922 -2.396 1 98.81 44 CYS B CA 1
ATOM 1423 C C . CYS B 1 44 ? -4.914 17.781 -2.021 1 98.81 44 CYS B C 1
ATOM 1425 O O . CYS B 1 44 ? -6.031 17.266 -1.911 1 98.81 44 CYS B O 1
ATOM 1427 N N . HIS B 1 45 ? -4.707 19.047 -1.9 1 98.31 45 HIS B N 1
ATOM 1428 C CA . HIS B 1 45 ? -5.785 19.953 -1.552 1 98.31 45 HIS B CA 1
ATOM 1429 C C . HIS B 1 45 ? -6.879 19.953 -2.613 1 98.31 45 HIS B C 1
ATOM 1431 O O . HIS B 1 45 ? -8.07 19.906 -2.287 1 98.31 45 HIS B O 1
ATOM 1437 N N . THR B 1 46 ? -6.562 19.938 -3.814 1 98 46 THR B N 1
ATOM 1438 C CA . THR B 1 46 ? -7.52 19.969 -4.918 1 98 46 THR B CA 1
ATOM 1439 C C . THR B 1 46 ? -8.312 18.672 -4.973 1 98 46 THR B C 1
ATOM 1441 O O . THR B 1 46 ? -9.359 18.594 -5.617 1 98 46 THR B O 1
ATOM 1444 N N . HIS B 1 47 ? -7.816 17.672 -4.32 1 97.62 47 HIS B N 1
ATOM 1445 C CA . HIS B 1 47 ? -8.492 16.391 -4.258 1 97.62 47 HIS B CA 1
ATOM 1446 C C . HIS B 1 47 ? -9.148 16.172 -2.896 1 97.62 47 HIS B C 1
ATOM 1448 O O . HIS B 1 47 ? -9.359 15.039 -2.475 1 97.62 47 HIS B O 1
ATOM 1454 N N . GLU B 1 48 ? -9.375 17.266 -2.252 1 97.19 48 GLU B N 1
ATOM 1455 C CA . GLU B 1 48 ? -10.062 17.266 -0.963 1 97.19 48 GLU B CA 1
ATOM 1456 C C . GLU B 1 48 ? -9.328 16.391 0.048 1 97.19 48 GLU B C 1
ATOM 1458 O O . GLU B 1 48 ? -9.961 15.656 0.819 1 97.19 48 GLU B O 1
ATOM 1463 N N . ALA B 1 49 ? -8.086 16.344 -0.065 1 98.5 49 ALA B N 1
ATOM 1464 C CA . ALA B 1 49 ? -7.18 15.641 0.83 1 98.5 49 ALA B CA 1
ATOM 1465 C C . ALA B 1 49 ? -6.066 16.562 1.325 1 98.5 49 ALA B C 1
ATOM 1467 O O . ALA B 1 49 ? -6.094 17.766 1.078 1 98.5 49 ALA B O 1
ATOM 1468 N N . ALA B 1 50 ? -5.211 16.078 2.121 1 98.75 50 ALA B N 1
ATOM 1469 C CA . ALA B 1 50 ? -4.012 16.781 2.57 1 98.75 50 ALA B CA 1
ATOM 1470 C C . ALA B 1 50 ? -2.752 16.016 2.188 1 98.75 50 ALA B C 1
ATOM 1472 O O . ALA B 1 50 ? -2.791 14.797 2.004 1 98.75 50 ALA B O 1
ATOM 1473 N N . LEU B 1 51 ? -1.661 16.781 1.987 1 98.88 51 LEU B N 1
ATOM 1474 C CA . LEU B 1 51 ? -0.395 16.062 2.076 1 98.88 51 LEU B CA 1
ATOM 1475 C C . LEU B 1 51 ? -0.348 15.203 3.332 1 98.88 51 LEU B C 1
ATOM 1477 O O . LEU B 1 51 ? -0.774 15.633 4.406 1 98.88 51 LEU B O 1
ATOM 1481 N N . ALA B 1 52 ? 0.122 14.008 3.219 1 98.69 52 ALA B N 1
ATOM 1482 C CA . ALA B 1 52 ? -0.168 12.938 4.172 1 98.69 52 ALA B CA 1
ATOM 1483 C C . ALA B 1 52 ? 0.158 13.367 5.598 1 98.69 52 ALA B C 1
ATOM 1485 O O . ALA B 1 52 ? 1.266 13.836 5.871 1 98.69 52 ALA B O 1
ATOM 1486 N N . VAL B 1 53 ? -0.809 13.203 6.402 1 98.5 53 VAL B N 1
ATOM 1487 C CA . VAL B 1 53 ? -0.686 13.461 7.836 1 98.5 53 VAL B CA 1
ATOM 1488 C C . VAL B 1 53 ? -0.666 12.141 8.594 1 98.5 53 VAL B C 1
ATOM 1490 O O . VAL B 1 53 ? -1.587 11.328 8.469 1 98.5 53 VAL B O 1
ATOM 1493 N N . ILE B 1 54 ? 0.382 11.875 9.328 1 97.69 54 ILE B N 1
ATOM 1494 C CA . ILE B 1 54 ? 0.563 10.633 10.07 1 97.69 54 ILE B CA 1
ATOM 1495 C C . ILE B 1 54 ? 0.216 10.859 11.539 1 97.69 54 ILE B C 1
ATOM 1497 O O . ILE B 1 54 ? 0.715 11.797 12.164 1 97.69 54 ILE B O 1
ATOM 1501 N N . GLN B 1 55 ? -0.631 9.977 12.047 1 95.44 55 GLN B N 1
ATOM 1502 C CA . GLN B 1 55 ? -1.222 10.312 13.336 1 95.44 55 GLN B CA 1
ATOM 1503 C C . GLN B 1 55 ? -0.869 9.273 14.391 1 95.44 55 GLN B C 1
ATOM 1505 O O . GLN B 1 55 ? -1.326 9.359 15.531 1 95.44 55 GLN B O 1
ATOM 1510 N N . SER B 1 56 ? -0.088 8.234 14.039 1 94.69 56 SER B N 1
ATOM 1511 C CA . SER B 1 56 ? 0.307 7.211 15.008 1 94.69 56 SER B CA 1
ATOM 1512 C C . SER B 1 56 ? 1.599 6.52 14.578 1 94.69 56 SER B C 1
ATOM 1514 O O . SER B 1 56 ? 2.025 6.641 13.43 1 94.69 56 SER B O 1
ATOM 1516 N N . GLN B 1 57 ? 2.176 5.832 15.547 1 95.31 57 GLN B N 1
ATOM 1517 C CA . GLN B 1 57 ? 3.361 5.035 15.258 1 95.31 57 GLN B CA 1
ATOM 1518 C C . GLN B 1 57 ? 3.049 3.928 14.258 1 95.31 57 GLN B C 1
ATOM 1520 O O . GLN B 1 57 ? 3.859 3.631 13.375 1 95.31 57 GLN B O 1
ATOM 1525 N N . LYS B 1 58 ? 1.919 3.365 14.398 1 94 58 LYS B N 1
ATOM 1526 C CA . LYS B 1 58 ? 1.496 2.311 13.484 1 94 58 LYS B CA 1
ATOM 1527 C C . LYS B 1 58 ? 1.381 2.838 12.055 1 94 58 LYS B C 1
ATOM 1529 O O . LYS B 1 58 ? 1.844 2.195 11.109 1 94 58 LYS B O 1
ATOM 1534 N N . GLU B 1 59 ? 0.805 3.926 11.945 1 95.38 59 GLU B N 1
ATOM 1535 C CA . GLU B 1 59 ? 0.673 4.562 10.641 1 95.38 59 GLU B CA 1
ATOM 1536 C C . GLU B 1 59 ? 2.037 4.93 10.062 1 95.38 59 GLU B C 1
ATOM 1538 O O . GLU B 1 59 ? 2.262 4.812 8.859 1 95.38 59 GLU B O 1
ATOM 1543 N N . LEU B 1 60 ? 2.93 5.371 10.93 1 96.31 60 LEU B N 1
ATOM 1544 C CA . LEU B 1 60 ? 4.289 5.695 10.508 1 96.31 60 LEU B CA 1
ATOM 1545 C C . LEU B 1 60 ? 4.996 4.465 9.953 1 96.31 60 LEU B C 1
ATOM 1547 O O . LEU B 1 60 ? 5.637 4.535 8.898 1 96.31 60 LEU B O 1
ATOM 1551 N N . GLU B 1 61 ? 4.848 3.398 10.602 1 93.38 61 GLU B N 1
ATOM 1552 C CA . GLU B 1 61 ? 5.453 2.148 10.148 1 93.38 61 GLU B CA 1
ATOM 1553 C C . GLU B 1 61 ? 4.863 1.697 8.82 1 93.38 61 GLU B C 1
ATOM 1555 O O . GLU B 1 61 ? 5.578 1.166 7.965 1 93.38 61 GLU B O 1
ATOM 1560 N N . PHE B 1 62 ? 3.613 1.909 8.656 1 92.31 62 PHE B N 1
ATOM 1561 C CA . PHE B 1 62 ? 2.965 1.653 7.375 1 92.31 62 PHE B CA 1
ATOM 1562 C C . PHE B 1 62 ? 3.615 2.473 6.266 1 92.31 62 PHE B C 1
ATOM 1564 O O . PHE B 1 62 ? 3.895 1.952 5.184 1 92.31 62 PHE B O 1
ATOM 1571 N N . MET B 1 63 ? 3.85 3.725 6.547 1 93.94 63 MET B N 1
ATOM 1572 C CA . MET B 1 63 ? 4.48 4.602 5.562 1 93.94 63 MET B CA 1
ATOM 1573 C C . MET B 1 63 ? 5.871 4.098 5.199 1 93.94 63 MET B C 1
ATOM 1575 O O . MET B 1 63 ? 6.254 4.105 4.027 1 93.94 63 MET B O 1
ATOM 1579 N N . PHE B 1 64 ? 6.609 3.648 6.172 1 92.94 64 PHE B N 1
ATOM 1580 C CA . PHE B 1 64 ? 7.953 3.133 5.938 1 92.94 64 PHE B CA 1
ATOM 1581 C C . PHE B 1 64 ? 7.906 1.9 5.043 1 92.94 64 PHE B C 1
ATOM 1583 O O . PHE B 1 64 ? 8.75 1.741 4.152 1 92.94 64 PHE B O 1
ATOM 1590 N N . LYS B 1 65 ? 6.91 1.218 5.262 1 87.12 65 LYS B N 1
ATOM 1591 C CA . LYS B 1 65 ? 6.816 -0.074 4.586 1 87.12 65 LYS B CA 1
ATOM 1592 C C . LYS B 1 65 ? 6.336 0.09 3.146 1 87.12 65 LYS B C 1
ATOM 1594 O O . LYS B 1 65 ? 6.781 -0.63 2.252 1 87.12 65 LYS B O 1
ATOM 1599 N N . PHE B 1 66 ? 5.527 1.117 2.857 1 87.19 66 PHE B N 1
ATOM 1600 C CA . PHE B 1 66 ? 4.789 1.073 1.602 1 87.19 66 PHE B CA 1
ATOM 1601 C C . PHE B 1 66 ? 5.195 2.227 0.693 1 87.19 66 PHE B C 1
ATOM 1603 O O . PHE B 1 66 ? 4.773 2.293 -0.463 1 87.19 66 PHE B O 1
ATOM 1610 N N . THR B 1 67 ? 5.918 3.088 1.205 1 87.75 67 THR B N 1
ATOM 1611 C CA . THR B 1 67 ? 6.344 4.164 0.317 1 87.75 67 THR B CA 1
ATOM 1612 C C . THR B 1 67 ? 7.652 3.803 -0.383 1 87.75 67 THR B C 1
ATOM 1614 O O . THR B 1 67 ? 8.5 3.121 0.192 1 87.75 67 THR B O 1
ATOM 1617 N N . ARG B 1 68 ? 7.598 4.227 -1.63 1 84.12 68 ARG B N 1
ATOM 1618 C CA . ARG B 1 68 ? 8.797 4.137 -2.455 1 84.12 68 ARG B CA 1
ATOM 1619 C C . ARG B 1 68 ? 9.258 5.52 -2.908 1 84.12 68 ARG B C 1
ATOM 1621 O O . ARG B 1 68 ? 8.516 6.496 -2.779 1 84.12 68 ARG B O 1
ATOM 1628 N N . ARG B 1 69 ? 10.5 5.66 -3.215 1 90.75 69 ARG B N 1
ATOM 1629 C CA . ARG B 1 69 ? 11.047 6.852 -3.855 1 90.75 69 ARG B CA 1
ATOM 1630 C C . ARG B 1 69 ? 10.969 8.062 -2.926 1 90.75 69 ARG B C 1
ATOM 1632 O O . ARG B 1 69 ? 10.781 9.188 -3.383 1 90.75 69 ARG B O 1
ATOM 1639 N N . GLU B 1 70 ? 10.789 7.879 -1.639 1 96.38 70 GLU B N 1
ATOM 1640 C CA . GLU B 1 70 ? 10.969 8.898 -0.608 1 96.38 70 GLU B CA 1
ATOM 1641 C C . GLU B 1 70 ? 10.023 10.078 -0.818 1 96.38 70 GLU B C 1
ATOM 1643 O O . GLU B 1 70 ? 10.469 11.211 -0.996 1 96.38 70 GLU B O 1
ATOM 1648 N N . PRO B 1 71 ? 8.789 9.883 -0.711 1 98.12 71 PRO B N 1
ATOM 1649 C CA . PRO B 1 71 ? 7.789 10.914 -1.014 1 98.12 71 PRO B CA 1
ATOM 1650 C C . PRO B 1 71 ? 7.688 11.977 0.076 1 98.12 71 PRO B C 1
ATOM 1652 O O . PRO B 1 71 ? 7.996 11.711 1.239 1 98.12 71 PRO B O 1
ATOM 1655 N N . TRP B 1 72 ? 7.266 13.141 -0.404 1 98.88 72 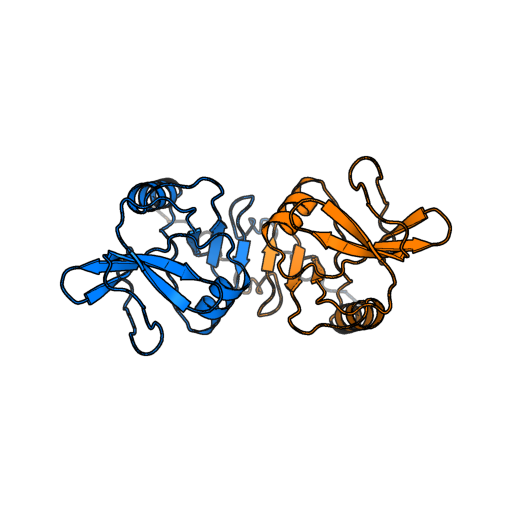TRP B N 1
ATOM 1656 C CA . TRP B 1 72 ? 6.871 14.203 0.513 1 98.88 72 TRP B CA 1
ATOM 1657 C C . TRP B 1 72 ? 5.691 13.766 1.377 1 98.88 72 TRP B C 1
ATOM 1659 O O . TRP B 1 72 ? 4.805 13.055 0.91 1 98.88 72 TRP B O 1
ATOM 1669 N N . ILE B 1 73 ? 5.672 14.234 2.615 1 98.88 73 ILE B N 1
ATOM 1670 C CA . ILE B 1 73 ? 4.492 14.148 3.473 1 98.88 73 ILE B CA 1
ATOM 1671 C C . ILE B 1 73 ? 4.164 15.531 4.027 1 98.88 73 ILE B C 1
ATOM 1673 O O . ILE B 1 73 ? 4.922 16.484 3.836 1 98.88 73 ILE B O 1
ATOM 1677 N N . GLY B 1 74 ? 3.031 15.656 4.707 1 98.94 74 GLY B N 1
ATOM 1678 C CA . GLY B 1 74 ? 2.502 16.953 5.102 1 98.94 74 GLY B CA 1
ATOM 1679 C C . GLY B 1 74 ? 3.117 17.484 6.383 1 98.94 74 GLY B C 1
ATOM 1680 O O . GLY B 1 74 ? 2.402 17.906 7.293 1 98.94 74 GLY B O 1
ATOM 1681 N N . LEU B 1 75 ? 4.363 17.453 6.406 1 98.81 75 LEU B N 1
ATOM 1682 C CA . LEU B 1 75 ? 5.102 17.938 7.566 1 98.81 75 LEU B CA 1
ATOM 1683 C C . LEU B 1 75 ? 6.148 18.969 7.152 1 98.81 75 LEU B C 1
ATOM 1685 O O . LEU B 1 75 ? 6.879 18.75 6.18 1 98.81 75 LEU B O 1
ATOM 1689 N N . ARG B 1 76 ? 6.152 20.078 7.875 1 98.56 76 ARG B N 1
ATOM 1690 C CA . ARG B 1 76 ? 7.121 21.109 7.543 1 98.56 76 ARG B CA 1
ATOM 1691 C C . ARG B 1 76 ? 7.555 21.875 8.789 1 98.56 76 ARG B C 1
ATOM 1693 O O . ARG B 1 76 ? 6.809 21.953 9.766 1 98.56 76 ARG B O 1
ATOM 1700 N N . ARG B 1 77 ? 8.672 22.406 8.672 1 98.38 77 ARG B N 1
ATOM 1701 C CA . ARG B 1 77 ? 9.242 23.219 9.742 1 98.38 77 ARG B CA 1
ATOM 1702 C C . ARG B 1 77 ? 8.844 24.688 9.594 1 98.38 77 ARG B C 1
ATOM 1704 O O . ARG B 1 77 ? 8.906 25.234 8.5 1 98.38 77 ARG B O 1
ATOM 1711 N N . VAL B 1 78 ? 8.359 25.281 10.609 1 96.62 78 VAL B N 1
ATOM 1712 C CA . VAL B 1 78 ? 8.117 26.719 10.75 1 96.62 78 VAL B CA 1
ATOM 1713 C C . VAL B 1 78 ? 8.82 27.25 12 1 96.62 78 VAL B C 1
ATOM 1715 O O . VAL B 1 78 ? 8.445 26.922 13.125 1 96.62 78 VAL B O 1
ATOM 1718 N N . GLY B 1 79 ? 9.906 28.094 11.695 1 95.44 79 GLY B N 1
ATOM 1719 C CA . GLY B 1 79 ? 10.773 28.406 12.82 1 95.44 79 GLY B CA 1
ATOM 1720 C C . GLY B 1 79 ? 11.562 27.219 13.32 1 95.44 79 GLY B C 1
ATOM 1721 O O . GLY B 1 79 ? 12.273 26.562 12.555 1 95.44 79 GLY B O 1
ATOM 1722 N N . ASP B 1 80 ? 11.289 26.828 14.609 1 94.69 80 ASP B N 1
ATOM 1723 C CA . ASP B 1 80 ? 12.039 25.719 15.188 1 94.69 80 ASP B CA 1
ATOM 1724 C C . ASP B 1 80 ? 11.172 24.469 15.328 1 94.69 80 ASP B C 1
ATOM 1726 O O . ASP B 1 80 ? 11.656 23.406 15.727 1 94.69 80 ASP B O 1
ATOM 1730 N N . ASP B 1 81 ? 9.914 24.625 14.836 1 97.06 81 ASP B N 1
ATOM 1731 C CA . ASP B 1 81 ? 8.984 23.531 15.133 1 97.06 81 ASP B CA 1
ATOM 1732 C C . ASP B 1 81 ? 8.438 22.906 13.852 1 97.06 81 ASP B C 1
ATOM 1734 O O . ASP B 1 81 ? 8.258 23.609 12.852 1 97.06 81 ASP B O 1
ATOM 1738 N N . PHE B 1 82 ? 8.141 21.672 14.023 1 98.44 82 PHE B N 1
ATOM 1739 C CA . PHE B 1 82 ? 7.477 20.984 12.922 1 98.44 82 PHE B CA 1
ATOM 1740 C C . PHE B 1 82 ? 5.961 21 13.102 1 98.44 82 PHE B C 1
ATOM 1742 O O . PHE B 1 82 ? 5.465 20.859 14.227 1 98.44 82 PHE B O 1
ATOM 1749 N N . HIS B 1 83 ? 5.289 21.188 11.93 1 98.44 83 HIS B N 1
ATOM 1750 C CA . HIS B 1 83 ? 3.83 21.25 11.93 1 98.44 83 HIS B CA 1
ATOM 1751 C C . HIS B 1 83 ? 3.246 20.422 10.797 1 98.44 83 HIS B C 1
ATOM 1753 O O . HIS B 1 83 ? 3.754 20.453 9.672 1 98.44 83 HIS B O 1
ATOM 1759 N N . TRP B 1 84 ? 2.232 19.719 11.195 1 98.62 84 TRP B N 1
ATOM 1760 C CA . TRP B 1 84 ? 1.442 19.078 10.148 1 98.62 84 TRP B CA 1
ATOM 1761 C C . TRP B 1 84 ? 0.625 20.109 9.375 1 98.62 84 TRP B C 1
ATOM 1763 O O . TRP B 1 84 ? 0.098 21.047 9.961 1 98.62 84 TRP B O 1
ATOM 1773 N N . VAL B 1 85 ? 0.339 19.875 8.141 1 98.56 85 VAL B N 1
ATOM 1774 C CA . VAL B 1 85 ? -0.307 20.828 7.25 1 98.56 85 VAL B CA 1
ATOM 1775 C C . VAL B 1 85 ? -1.767 21.016 7.66 1 98.56 85 VAL B C 1
ATOM 1777 O O . VAL B 1 85 ? -2.377 22.047 7.359 1 98.56 85 VAL B O 1
ATOM 1780 N N . ASN B 1 86 ? -2.303 20.031 8.289 1 97.38 86 ASN B N 1
ATOM 1781 C CA . ASN B 1 86 ? -3.717 20.125 8.633 1 97.38 86 ASN B CA 1
ATOM 1782 C C . ASN B 1 86 ? -3.918 20.656 10.047 1 97.38 86 ASN B C 1
ATOM 1784 O O . ASN B 1 86 ? -5.043 20.688 10.555 1 97.38 86 ASN B O 1
ATOM 1788 N N . GLY B 1 87 ? -2.912 20.891 10.75 1 96.75 87 GLY B N 1
ATOM 1789 C CA . GLY B 1 87 ? -3.027 21.484 12.07 1 96.75 87 GLY B CA 1
ATOM 1790 C C . GLY B 1 87 ? -3.006 20.453 13.188 1 96.75 87 GLY B C 1
ATOM 1791 O O . GLY B 1 87 ? -3.041 20.812 14.367 1 96.75 87 GLY B O 1
ATOM 1792 N N . ASP B 1 88 ? -2.943 19.172 12.852 1 96.81 88 ASP B N 1
ATOM 1793 C CA . ASP B 1 88 ? -2.855 18.141 13.875 1 96.81 88 ASP B CA 1
ATOM 1794 C C . ASP B 1 88 ? -1.626 18.344 14.758 1 96.81 88 ASP B C 1
ATOM 1796 O O . ASP B 1 88 ? -0.634 18.922 14.32 1 96.81 88 ASP B O 1
ATOM 1800 N N . PRO B 1 89 ? -1.759 17.844 15.992 1 96.19 89 PRO B N 1
ATOM 1801 C CA . PRO B 1 89 ? -0.59 17.969 16.859 1 96.19 89 PRO B CA 1
ATOM 1802 C C . PRO B 1 89 ? 0.605 17.156 16.375 1 96.19 89 PRO B C 1
ATOM 1804 O O . PRO B 1 89 ? 0.43 16.062 15.828 1 96.19 89 PRO B O 1
ATOM 1807 N N . PHE B 1 90 ? 1.738 17.703 16.641 1 97.25 90 PHE B N 1
ATOM 1808 C CA . PHE B 1 90 ? 2.994 17.016 16.344 1 97.25 90 PHE B CA 1
ATOM 1809 C C . PHE B 1 90 ? 3.635 16.484 17.609 1 97.25 90 PHE B C 1
ATOM 1811 O O . PHE B 1 90 ? 3.816 17.219 18.578 1 97.25 90 PHE B O 1
ATOM 1818 N N . ASP B 1 91 ? 3.93 15.211 17.609 1 97.06 91 ASP B N 1
ATOM 1819 C CA . ASP B 1 91 ? 4.562 14.562 18.75 1 97.06 91 ASP B CA 1
ATOM 1820 C C . ASP B 1 91 ? 6.008 14.18 18.438 1 97.06 91 ASP B C 1
ATOM 1822 O O . ASP B 1 91 ? 6.258 13.156 17.797 1 97.06 91 ASP B O 1
ATOM 1826 N N . PRO B 1 92 ? 6.977 14.906 18.984 1 94.81 92 PRO B N 1
ATOM 1827 C CA . PRO B 1 92 ? 8.375 14.625 18.656 1 94.81 92 PRO B CA 1
ATOM 1828 C C . PRO B 1 92 ? 8.844 13.266 19.172 1 94.81 92 PRO B C 1
ATOM 1830 O O . PRO B 1 92 ? 9.859 12.742 18.703 1 94.81 92 PRO B O 1
ATOM 1833 N N . ASP B 1 93 ? 8.156 12.75 20.109 1 95.12 93 ASP B N 1
ATOM 1834 C CA . ASP B 1 93 ? 8.531 11.43 20.625 1 95.12 93 ASP B CA 1
ATOM 1835 C C . ASP B 1 93 ? 8.18 10.336 19.625 1 95.12 93 ASP B C 1
ATOM 1837 O O . ASP B 1 93 ? 8.859 9.312 19.547 1 95.12 93 ASP B O 1
ATOM 1841 N N . THR B 1 94 ? 7.113 10.617 18.906 1 94.88 94 THR B N 1
ATOM 1842 C CA . THR B 1 94 ? 6.664 9.656 17.906 1 94.88 94 THR B CA 1
ATOM 1843 C C . THR B 1 94 ? 7.375 9.875 16.578 1 94.88 94 THR B C 1
ATOM 1845 O O . THR B 1 94 ? 7.723 8.922 15.883 1 94.88 94 THR B O 1
ATOM 1848 N N . PHE B 1 95 ? 7.559 11.125 16.266 1 96.75 95 PHE B N 1
ATOM 1849 C CA . PHE B 1 95 ? 8.062 11.492 14.953 1 96.75 95 PHE B CA 1
ATOM 1850 C C . PHE B 1 95 ? 9.414 12.18 15.062 1 96.75 95 PHE B C 1
ATOM 1852 O O . PHE B 1 95 ? 9.484 13.398 15.219 1 96.75 95 PHE B O 1
ATOM 1859 N N . THR B 1 96 ? 10.469 11.43 14.984 1 96.5 96 THR B N 1
ATOM 1860 C CA . THR B 1 96 ? 11.805 12 14.953 1 96.5 96 THR B CA 1
ATOM 1861 C C . THR B 1 96 ? 12.203 12.383 13.531 1 96.5 96 THR B C 1
ATOM 1863 O O . THR B 1 96 ? 12.156 11.547 12.625 1 96.5 96 THR B O 1
ATOM 1866 N N . ILE B 1 97 ? 12.609 13.586 13.297 1 98.12 97 ILE B N 1
ATOM 1867 C CA . ILE B 1 97 ? 12.938 14.07 11.961 1 98.12 97 ILE B CA 1
ATOM 1868 C C . ILE B 1 97 ? 14.438 14.359 11.867 1 98.12 97 ILE B C 1
ATOM 1870 O O . ILE B 1 97 ? 14.977 15.125 12.672 1 98.12 97 ILE B O 1
ATOM 1874 N N . SER B 1 98 ? 15.055 13.742 10.914 1 98 98 SER B N 1
ATOM 1875 C CA . SER B 1 98 ? 16.453 14.031 10.625 1 98 98 SER B CA 1
ATOM 1876 C C . SER B 1 98 ? 16.609 15.188 9.648 1 98 98 SER B C 1
ATOM 1878 O O . SER B 1 98 ? 15.672 15.484 8.891 1 98 98 SER B O 1
ATOM 1880 N N . GLY B 1 99 ? 17.797 15.805 9.656 1 97 99 GLY B N 1
ATOM 1881 C CA . GLY B 1 99 ? 18.078 16.875 8.711 1 97 99 GLY B CA 1
ATOM 1882 C C . GLY B 1 99 ? 17.781 18.25 9.266 1 97 99 GLY B C 1
ATOM 1883 O O . GLY B 1 99 ? 17.172 18.375 10.328 1 97 99 GLY B O 1
ATOM 1884 N N . MET B 1 100 ? 18.172 19.25 8.523 1 96.31 100 MET B N 1
ATOM 1885 C CA . MET B 1 100 ? 18.031 20.625 8.984 1 96.31 100 MET B CA 1
ATOM 1886 C C . MET B 1 100 ? 17.125 21.422 8.047 1 96.31 100 MET B C 1
ATOM 1888 O O . MET B 1 100 ? 17.047 22.641 8.141 1 96.31 100 MET B O 1
ATOM 1892 N N . GLY B 1 101 ? 16.484 20.672 7.156 1 98.19 101 GLY B N 1
ATOM 1893 C CA . GLY B 1 101 ? 15.664 21.328 6.16 1 98.19 101 GLY B CA 1
ATOM 1894 C C . GLY B 1 101 ? 14.281 21.688 6.672 1 98.19 101 GLY B C 1
ATOM 1895 O O . GLY B 1 101 ? 14.047 21.703 7.883 1 98.19 101 GLY B O 1
ATOM 1896 N N . GLU B 1 102 ? 13.453 21.984 5.758 1 98.56 102 GLU B N 1
ATOM 1897 C CA . GLU B 1 102 ? 12.133 22.516 6.09 1 98.56 102 GLU B CA 1
ATOM 1898 C C . GLU B 1 102 ? 11.039 21.484 5.82 1 98.56 102 GLU B C 1
ATOM 1900 O O . GLU B 1 102 ? 10.18 21.234 6.676 1 98.56 102 GLU B O 1
ATOM 1905 N N . CYS B 1 103 ? 11.102 20.906 4.656 1 98.94 103 CYS B N 1
ATOM 1906 C CA . CYS B 1 103 ? 10.039 20.016 4.219 1 98.94 103 CYS B CA 1
ATOM 1907 C C . CYS B 1 103 ? 10.445 18.547 4.391 1 98.94 103 CYS B C 1
ATOM 1909 O O . CYS B 1 103 ? 11.602 18.188 4.156 1 98.94 103 CYS B O 1
ATOM 1911 N N . VAL B 1 104 ? 9.477 17.734 4.758 1 98.94 104 VAL B N 1
ATOM 1912 C CA . VAL B 1 104 ? 9.805 16.391 5.23 1 98.94 104 VAL B CA 1
ATOM 1913 C C . VAL B 1 104 ? 9.375 15.359 4.191 1 98.94 104 VAL B C 1
ATOM 1915 O O . VAL B 1 104 ? 8.305 15.484 3.592 1 98.94 104 VAL B O 1
ATOM 1918 N N . PHE B 1 105 ? 10.227 14.391 3.979 1 98.81 105 PHE B N 1
ATOM 1919 C CA . PHE B 1 105 ? 9.945 13.219 3.156 1 98.81 105 PHE B CA 1
ATOM 1920 C C . PHE B 1 105 ? 10.25 11.938 3.92 1 98.81 105 PHE B C 1
ATOM 1922 O O . PHE B 1 105 ? 10.875 11.977 4.98 1 98.81 105 PHE B O 1
ATOM 1929 N N . VAL B 1 106 ? 9.75 10.828 3.402 1 98.25 106 VAL B N 1
ATOM 1930 C CA . VAL B 1 106 ? 9.812 9.555 4.109 1 98.25 106 VAL B CA 1
ATOM 1931 C C . VAL B 1 106 ? 10.883 8.664 3.482 1 98.25 106 VAL B C 1
ATOM 1933 O O . VAL B 1 106 ? 10.852 8.398 2.277 1 98.25 106 VAL B O 1
ATOM 1936 N N . GLU B 1 107 ? 11.805 8.219 4.285 1 96.44 107 GLU B N 1
ATOM 1937 C CA . GLU B 1 107 ? 12.703 7.125 3.943 1 96.44 107 GLU B CA 1
ATOM 1938 C C . GLU B 1 107 ? 12.211 5.805 4.523 1 96.44 107 GLU B C 1
ATOM 1940 O O . GLU B 1 107 ? 11.266 5.781 5.316 1 96.44 107 GLU B O 1
ATOM 1945 N N . PRO B 1 108 ? 12.75 4.723 4.109 1 90.44 108 PRO B N 1
ATOM 1946 C CA . PRO B 1 108 ? 12.281 3.406 4.555 1 90.44 108 PRO B CA 1
ATOM 1947 C C . PRO B 1 108 ? 12.312 3.254 6.074 1 90.44 108 PRO B C 1
ATOM 1949 O O . PRO B 1 108 ? 11.531 2.477 6.633 1 90.44 108 PRO B O 1
ATOM 1952 N N . THR B 1 109 ? 13.188 4.094 6.758 1 93.56 109 THR B N 1
ATOM 1953 C CA . THR B 1 109 ? 13.312 3.838 8.188 1 93.56 109 THR B CA 1
ATOM 1954 C C . THR B 1 109 ? 13.25 5.141 8.977 1 93.56 109 THR B C 1
ATOM 1956 O O . THR B 1 109 ? 13.375 5.137 10.203 1 93.56 109 THR B O 1
ATOM 1959 N N . ARG B 1 110 ? 13.055 6.211 8.297 1 96.88 110 ARG B N 1
ATOM 1960 C CA . ARG B 1 110 ? 13.086 7.469 9.039 1 96.88 110 ARG B CA 1
ATOM 1961 C C . ARG B 1 110 ? 12.422 8.586 8.242 1 96.88 110 ARG B C 1
ATOM 1963 O O . ARG B 1 110 ? 12.211 8.461 7.035 1 96.88 110 ARG B O 1
ATOM 1970 N N . LEU B 1 111 ? 12.141 9.633 8.969 1 98.5 111 LEU B N 1
ATOM 1971 C CA . LEU B 1 111 ? 11.711 10.898 8.383 1 98.5 111 LEU B CA 1
ATOM 1972 C C . LEU B 1 111 ? 12.883 11.859 8.242 1 98.5 111 LEU B C 1
ATOM 1974 O O . LEU B 1 111 ? 13.727 11.945 9.133 1 98.5 111 LEU B O 1
ATOM 1978 N N . VAL B 1 112 ? 12.914 12.57 7.113 1 98.75 112 VAL B N 1
ATOM 1979 C CA . VAL B 1 112 ? 14.031 13.469 6.859 1 98.75 112 VAL B CA 1
ATOM 1980 C C . VAL B 1 112 ? 13.508 14.805 6.324 1 98.75 112 VAL B C 1
ATOM 1982 O O . VAL B 1 112 ? 12.539 14.836 5.57 1 98.75 112 VAL B O 1
ATOM 1985 N N . SER B 1 113 ? 14.18 15.891 6.73 1 98.81 113 SER B N 1
ATOM 1986 C CA . SER B 1 113 ? 13.797 17.203 6.215 1 98.81 113 SER B CA 1
ATOM 1987 C C . SER B 1 113 ? 14.844 17.734 5.242 1 98.81 113 SER B C 1
ATOM 1989 O O . SER B 1 113 ? 16.047 17.531 5.434 1 98.81 113 SER B O 1
ATOM 1991 N N . THR B 1 114 ? 14.352 18.406 4.207 1 98.69 114 THR B N 1
ATOM 1992 C CA . THR B 1 114 ? 15.211 19.062 3.217 1 98.69 114 THR B CA 1
ATOM 1993 C C . THR B 1 114 ? 14.547 20.328 2.672 1 98.69 114 THR B C 1
ATOM 1995 O O . THR B 1 114 ? 13.508 20.75 3.176 1 98.69 114 THR B O 1
ATOM 1998 N N . GLU B 1 115 ? 15.172 20.938 1.733 1 98.69 115 GLU B N 1
ATOM 1999 C CA . GLU B 1 115 ? 14.586 22.125 1.118 1 98.69 115 GLU B CA 1
ATOM 2000 C C . GLU B 1 115 ? 13.312 21.781 0.355 1 98.69 115 GLU B C 1
ATOM 2002 O O . GLU B 1 115 ? 13.25 20.75 -0.34 1 98.69 115 GLU B O 1
ATOM 2007 N N . CYS B 1 116 ? 12.398 22.656 0.384 1 98.81 116 CYS B N 1
ATOM 2008 C CA . CYS B 1 116 ? 11.062 22.406 -0.14 1 98.81 116 CYS B CA 1
ATOM 2009 C C . CYS B 1 116 ? 11.07 22.375 -1.664 1 98.81 116 CYS B C 1
ATOM 2011 O O . CYS B 1 116 ? 10.172 21.797 -2.283 1 98.81 116 CYS B O 1
ATOM 2013 N N . LEU B 1 117 ? 12.047 22.969 -2.219 1 98.69 117 LEU B N 1
ATOM 2014 C CA . LEU B 1 117 ? 12.078 23.094 -3.672 1 98.69 117 LEU B CA 1
ATOM 2015 C C . LEU B 1 117 ? 12.617 21.828 -4.316 1 98.69 117 LEU B C 1
ATOM 2017 O O . LEU B 1 117 ? 12.508 21.641 -5.531 1 98.69 117 LEU B O 1
ATOM 2021 N N . ALA B 1 118 ? 13.234 20.953 -3.486 1 98.56 118 ALA B N 1
ATOM 2022 C CA . ALA B 1 118 ? 13.633 19.656 -4.031 1 98.56 118 ALA B CA 1
ATOM 2023 C C . ALA B 1 118 ? 12.438 18.922 -4.633 1 98.56 118 ALA B C 1
ATOM 2025 O O . ALA B 1 118 ? 11.281 19.219 -4.309 1 98.56 118 ALA B O 1
ATOM 2026 N N . THR B 1 119 ? 12.773 18 -5.555 1 98.75 119 THR B N 1
ATOM 2027 C CA . THR B 1 119 ? 11.672 17.328 -6.234 1 98.75 119 THR B CA 1
ATOM 2028 C C . THR B 1 119 ? 11.57 15.867 -5.773 1 98.75 119 THR B C 1
ATOM 2030 O O . THR B 1 119 ? 12.57 15.156 -5.723 1 98.75 119 THR B O 1
ATOM 2033 N N . ARG B 1 120 ? 10.391 15.43 -5.387 1 98.44 120 ARG B N 1
ATOM 2034 C CA . ARG B 1 120 ? 10.031 14.078 -4.957 1 98.44 120 ARG B CA 1
ATOM 2035 C C . ARG B 1 120 ? 8.57 13.781 -5.281 1 98.44 120 ARG B C 1
ATOM 2037 O O . ARG B 1 120 ? 7.773 14.695 -5.484 1 98.44 120 ARG B O 1
ATOM 2044 N N . PRO B 1 121 ? 8.227 12.484 -5.379 1 97.94 121 PRO B N 1
ATOM 2045 C CA . PRO B 1 121 ? 6.789 12.203 -5.305 1 97.94 121 PRO B CA 1
ATOM 2046 C C . PRO B 1 121 ? 6.176 12.633 -3.973 1 97.94 121 PRO B C 1
ATOM 2048 O O . PRO B 1 121 ? 6.879 13.133 -3.096 1 97.94 121 PRO B O 1
ATOM 2051 N N . TRP B 1 122 ? 4.879 12.555 -3.908 1 98.5 122 TRP B N 1
ATOM 2052 C CA . TRP B 1 122 ? 4.199 12.93 -2.672 1 98.5 122 TRP B CA 1
ATOM 2053 C C . TRP B 1 122 ? 3.084 11.938 -2.346 1 98.5 122 TRP B C 1
ATOM 2055 O O . TRP B 1 122 ? 2.668 11.156 -3.203 1 98.5 122 TRP B O 1
ATOM 2065 N N . VAL B 1 123 ? 2.688 11.93 -1.096 1 98.56 123 VAL B N 1
ATOM 2066 C CA . VAL B 1 123 ? 1.567 11.117 -0.637 1 98.56 123 VAL B CA 1
ATOM 2067 C C . VAL B 1 123 ? 0.464 12.016 -0.086 1 98.56 123 VAL B C 1
ATOM 2069 O O . VAL B 1 123 ? 0.738 12.953 0.663 1 98.56 123 VAL B O 1
ATOM 2072 N N . CYS B 1 124 ? -0.762 11.734 -0.531 1 98.75 124 CYS B N 1
ATOM 2073 C CA . CYS B 1 124 ? -1.933 12.375 0.056 1 98.75 124 CYS B CA 1
ATOM 2074 C C . CYS B 1 124 ? -2.635 11.438 1.034 1 98.75 124 CYS B C 1
ATOM 2076 O O . CYS B 1 124 ? -2.561 10.219 0.892 1 98.75 124 CYS B O 1
ATOM 2078 N N . SER B 1 125 ? -3.293 12.023 1.99 1 98.5 125 SER B N 1
ATOM 2079 C CA . SER B 1 125 ? -4.156 11.227 2.861 1 98.5 125 SER B CA 1
ATOM 2080 C C . SER B 1 125 ? -5.465 11.953 3.146 1 98.5 125 SER B C 1
ATOM 2082 O O . SER B 1 125 ? -5.508 13.18 3.18 1 98.5 125 SER B O 1
ATOM 2084 N N . LYS B 1 126 ? -6.512 11.211 3.301 1 97.12 126 LYS B N 1
ATOM 2085 C CA . LYS B 1 126 ? -7.812 11.68 3.777 1 97.12 126 LYS B CA 1
ATOM 2086 C C . LYS B 1 126 ? -8.57 10.562 4.484 1 97.12 126 LYS B C 1
ATOM 2088 O O . LYS B 1 126 ? -8.234 9.383 4.336 1 97.12 126 LYS B O 1
ATOM 2093 N N . MET B 1 127 ? -9.555 10.961 5.309 1 93.5 127 MET B N 1
ATOM 2094 C CA . MET B 1 127 ? -10.383 9.969 5.98 1 93.5 127 MET B CA 1
ATOM 2095 C C . MET B 1 127 ? -11.266 9.227 4.977 1 93.5 127 MET B C 1
ATOM 2097 O O . MET B 1 127 ? -11.789 9.836 4.039 1 93.5 127 MET B O 1
ATOM 2101 N N . ALA B 1 128 ? -11.367 7.91 5.191 1 90.06 128 ALA B N 1
ATOM 2102 C CA . ALA B 1 128 ? -12.242 7.105 4.336 1 90.06 128 ALA B CA 1
ATOM 2103 C C . ALA B 1 128 ? -13.695 7.527 4.484 1 90.06 128 ALA B C 1
ATOM 2105 O O . ALA B 1 128 ? -14.094 8.07 5.52 1 90.06 128 ALA B O 1
ATOM 2106 N N . TYR B 1 129 ? -14.43 7.227 3.35 1 76.88 129 TYR B N 1
ATOM 2107 C CA . TYR B 1 129 ? -15.852 7.547 3.393 1 76.88 129 TYR B CA 1
ATOM 2108 C C . TYR B 1 129 ? -16.609 6.562 4.281 1 76.88 129 TYR B C 1
ATOM 2110 O O . TYR B 1 129 ? -16.391 5.348 4.195 1 76.88 129 TYR B O 1
ATOM 2118 N N . THR B 1 130 ? -16.906 6.809 5.512 1 61.22 130 THR B N 1
ATOM 2119 C CA . THR B 1 130 ? -17.703 5.949 6.379 1 61.22 130 THR B CA 1
ATOM 2120 C C . THR B 1 130 ? -19.188 6.043 6.02 1 61.22 130 THR B C 1
ATOM 2122 O O . THR B 1 130 ? -19.641 7.066 5.508 1 61.22 130 THR B O 1
#